Protein AF-A0A938F7M9-F1 (afdb_monomer)

pLDDT: mean 83.3, std 12.61, range [45.56, 96.38]

Foldseek 3Di:
DEAEEEEEDDPVLLVLLCQLCQFLVYHYFYAYPVNLVCLLVVVDAPVVRCCVRPVPDDQVHAHEYEYAKLPDQLVSVVSSVVSNCVPDVGDYHYAFDSVQSPKLDDPVPDDDDQKWKKKKWAAALVGDIAIAAIWIAGPVGDIHGDPPVPDDPLRVLLVVVVSVCCRVRVHQAMKMFIGHPNNHTDTMMGHDDPVQVVCVPFALAGSSNQRSCRSSVFQAAHNDTADPQKDKDKDKDQLVVLLVVVCVVVVPDPVCVVVVPPRSRVLRNVLCVVHRSWDWTFDPDPRRMIMIMGIGNDPVVRVVSRVVSNCVSNPVPD

Solvent-accessible surface area (backbone atoms only — not comparable to full-atom values): 17169 Å² total; per-residue (Å²): 114,44,61,36,41,39,36,36,41,56,72,73,60,45,56,55,38,43,51,43,27,44,25,58,52,24,40,55,31,81,31,46,74,64,54,46,50,36,31,49,72,62,77,43,51,64,64,59,50,38,49,73,62,35,70,78,62,50,86,88,54,56,43,31,43,32,71,46,22,56,82,48,53,46,68,58,53,53,44,38,50,55,42,49,48,73,76,61,81,54,63,66,42,72,54,50,58,62,79,64,38,60,61,48,66,60,81,87,76,53,75,92,62,69,60,30,34,34,38,41,38,36,20,19,74,92,62,54,73,43,58,43,70,46,30,37,37,35,69,87,68,52,76,43,80,52,60,80,87,67,72,42,76,26,54,54,49,38,52,51,50,51,52,49,49,41,58,78,68,59,39,35,27,35,38,32,40,32,22,44,83,74,33,49,78,69,34,49,43,30,34,61,54,85,83,39,59,64,27,73,79,41,25,61,37,26,56,52,47,40,33,47,26,16,70,72,60,38,52,61,47,31,41,53,66,65,54,96,77,46,34,79,48,74,50,78,44,49,41,62,59,38,43,48,56,49,28,66,75,72,70,54,66,78,82,63,55,72,79,56,66,66,53,53,63,60,51,44,45,54,49,26,64,73,37,31,50,56,43,67,29,49,47,98,60,97,62,60,28,34,38,41,35,30,64,19,86,38,65,68,60,27,48,54,56,48,51,55,49,51,38,46,71,42,53,73,74,112

Radius of gyration: 21.0 Å; Cα contacts (8 Å, |Δi|>4): 586; chains: 1; bounding box: 43×57×65 Å

Nearest PDB structures (foldseek):
  3ax6-assembly2_C  TM=5.088E-01  e=4.200E-13  Thermotoga maritima MSB8
  8hz5-assembly1_B  TM=4.814E-01  e=7.144E-06  Chloroflexus aurantiacus J-10-fl
  5v6c-assembly3_C  TM=2.648E-01  e=9.678E-02  Vibrio cholerae O1 biovar El Tor str. N16961
  5v6c-assembly1_A  TM=2.734E-01  e=9.678E-02  Vibrio cholerae O1 biovar El Tor str. N16961
  6k7o-assembly4_F  TM=2.405E-01  e=2.138E-01  Homo sapiens

Mean predicted aligned error: 7.5 Å

Sequence (318 aa):
MGPVICAIGRADNHALLRFHAKALGIGYVALDSEDARLIINGKYSLHHFIEAQSPLFDRHRPPILSSIDSSIRPETMRSLIARSQSLYQLPLSLQGKLELLETVASPKDLEPFDSRFAITVVRSPHGQIALWPVLEISSEGLVTLVDSKSSTSALDLLLEETQRFAQERKLVGALTFIASHQGEILHREWGLTSLSLWSEHQSHTTMAEQLVRALVDLPLGSTEVIADSECYLEEIVDLAEHARATSERLGIERRDLAELLIDPTRPFLHLFARNPKLKVSYLQDSENRVKIAVYGDSEDQARIELEHAKDFMSGFDL

Secondary structure (DSSP, 8-state):
---EEEEES-HHHHHHHHHHHHHTT-EEEEE-HHHHHHHHTTSS-HHHHHHHH-TT--TTSPPEEEE-BTTS-HHHHHHHHHHHHHHH----EE-S-GGGG--SS-GGGSPP-SEEEEEEEEE-TT--EEEPPPEEEETT--EEEPPGGG--HHHHHHHHHHHHHHHHTT--EEEEEEE-TTS-EEEEEEB--GGGTTHHHHBSS-HHHHHHHHHTTPPP---PBPPTTPEEEEEEEEHHHHHHHHHHHHT--TTSSSTT---THHHHHHHHHH-TT-EEEE-SSTT-EEEEEEEESSHHHHHHHHHHHHHHHTTTT-

Structure (mmCIF, N/CA/C/O backbone):
data_AF-A0A938F7M9-F1
#
_entry.id   AF-A0A938F7M9-F1
#
loop_
_atom_site.group_PDB
_atom_site.id
_atom_site.type_symbol
_atom_site.label_atom_id
_atom_site.label_alt_id
_atom_site.label_comp_id
_atom_site.label_asym_id
_atom_site.label_entity_id
_atom_site.label_seq_id
_atom_site.pdbx_PDB_ins_code
_atom_site.Cartn_x
_atom_site.Cartn_y
_atom_site.Cartn_z
_atom_site.occupancy
_atom_site.B_iso_or_equiv
_atom_site.auth_seq_id
_atom_site.auth_comp_id
_atom_site.auth_asym_id
_atom_site.auth_atom_id
_atom_site.pdbx_PDB_model_num
ATOM 1 N N . MET A 1 1 ? 7.434 7.608 -19.310 1.00 60.56 1 MET A N 1
ATOM 2 C CA . MET A 1 1 ? 7.693 7.718 -17.857 1.00 60.56 1 MET A CA 1
ATOM 3 C C . MET A 1 1 ? 6.410 7.403 -17.104 1.00 60.56 1 MET A C 1
ATOM 5 O O . MET A 1 1 ? 5.345 7.658 -17.657 1.00 60.56 1 MET A O 1
ATOM 9 N N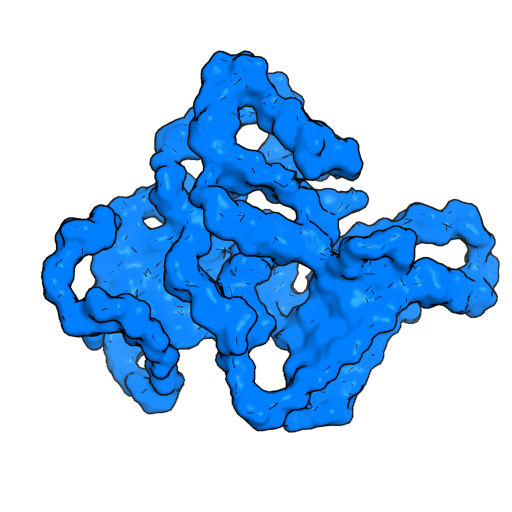 . GLY A 1 2 ? 6.498 6.809 -15.910 1.00 70.56 2 GLY A N 1
ATOM 10 C CA . GLY A 1 2 ? 5.327 6.423 -15.119 1.00 70.56 2 GLY A CA 1
ATOM 11 C C . GLY A 1 2 ? 4.490 7.618 -14.626 1.00 70.56 2 GLY A C 1
ATOM 12 O O . GLY A 1 2 ? 4.889 8.773 -14.801 1.00 70.56 2 GLY A O 1
ATOM 13 N N . PRO A 1 3 ? 3.316 7.362 -14.024 1.00 85.19 3 PRO A N 1
ATOM 14 C CA . PRO A 1 3 ? 2.497 8.403 -13.399 1.00 85.19 3 PRO A CA 1
ATOM 15 C C . PRO A 1 3 ? 3.255 9.130 -12.271 1.00 85.19 3 PRO A C 1
ATOM 17 O O . PRO A 1 3 ? 4.249 8.626 -11.748 1.00 85.19 3 PRO A O 1
ATOM 20 N N . VAL A 1 4 ? 2.772 10.315 -11.879 1.00 90.38 4 VAL A N 1
ATOM 21 C CA . VAL A 1 4 ? 3.316 11.085 -10.747 1.00 90.38 4 VAL A CA 1
ATOM 22 C C . VAL A 1 4 ? 2.270 11.225 -9.654 1.00 90.38 4 VAL A C 1
ATOM 24 O O . VAL A 1 4 ? 1.167 11.701 -9.914 1.00 90.38 4 VAL A O 1
ATOM 27 N N . ILE A 1 5 ? 2.637 10.861 -8.428 1.00 92.81 5 ILE A N 1
ATOM 28 C CA . ILE A 1 5 ? 1.844 11.081 -7.219 1.00 92.81 5 ILE A CA 1
ATOM 29 C C . ILE A 1 5 ? 2.337 12.358 -6.533 1.00 92.81 5 ILE A C 1
ATOM 31 O O . ILE A 1 5 ? 3.487 12.447 -6.112 1.00 92.81 5 ILE A O 1
ATOM 35 N N . CYS A 1 6 ? 1.450 13.332 -6.385 1.00 93.62 6 CYS A N 1
ATOM 36 C CA . CYS A 1 6 ? 1.574 14.474 -5.491 1.00 93.62 6 CYS A CA 1
ATOM 37 C C . CYS A 1 6 ? 0.853 14.135 -4.185 1.00 93.62 6 CYS A C 1
ATOM 39 O O . CYS A 1 6 ? -0.376 14.063 -4.140 1.00 93.62 6 CYS A O 1
ATOM 41 N N . ALA A 1 7 ? 1.620 13.890 -3.131 1.00 92.94 7 ALA A N 1
ATOM 42 C CA . ALA A 1 7 ? 1.104 13.460 -1.842 1.00 92.94 7 ALA A CA 1
ATOM 43 C 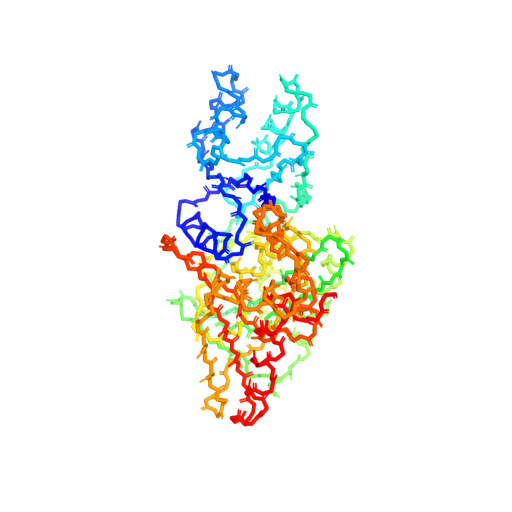C . ALA A 1 7 ? 1.209 14.583 -0.812 1.00 92.94 7 ALA A C 1
ATOM 45 O O . ALA A 1 7 ? 2.250 15.229 -0.729 1.00 92.94 7 ALA A O 1
ATOM 46 N N . ILE A 1 8 ? 0.176 14.749 0.015 1.00 91.38 8 ILE A N 1
ATOM 47 C CA . ILE A 1 8 ? 0.192 15.633 1.188 1.00 91.38 8 ILE A CA 1
ATOM 48 C C . ILE A 1 8 ? -0.034 14.833 2.478 1.00 91.38 8 ILE A C 1
ATOM 50 O O . ILE A 1 8 ? -0.990 14.056 2.567 1.00 91.38 8 ILE A O 1
ATOM 54 N N . GLY A 1 9 ? 0.842 15.009 3.469 1.00 88.50 9 GLY A N 1
ATOM 55 C CA . GLY A 1 9 ? 0.781 14.296 4.749 1.00 88.50 9 GLY A CA 1
ATOM 56 C C . GLY A 1 9 ? 1.992 14.560 5.646 1.00 88.50 9 GLY A C 1
ATOM 57 O O . GLY A 1 9 ? 2.669 15.581 5.521 1.00 88.50 9 GLY A O 1
ATOM 58 N N . ARG A 1 10 ? 2.255 13.641 6.578 1.00 84.81 10 ARG A N 1
ATOM 59 C CA . ARG A 1 10 ? 3.397 13.693 7.499 1.00 84.81 10 ARG A CA 1
ATOM 60 C C . ARG A 1 10 ? 4.698 13.229 6.830 1.00 84.81 10 ARG A C 1
ATOM 62 O O . ARG A 1 10 ? 4.709 12.392 5.927 1.00 84.81 10 ARG A O 1
ATOM 69 N N . ALA A 1 11 ? 5.820 13.773 7.302 1.00 82.81 11 ALA A N 1
ATOM 70 C CA . ALA A 1 11 ? 7.149 13.556 6.722 1.00 82.81 11 ALA A CA 1
ATOM 71 C C . ALA A 1 11 ? 7.639 12.096 6.783 1.00 82.81 11 ALA A C 1
ATOM 73 O O . ALA A 1 11 ? 8.284 11.625 5.847 1.00 82.81 11 ALA A O 1
ATOM 74 N N . ASP A 1 12 ? 7.318 11.379 7.858 1.00 81.25 12 ASP A N 1
ATOM 75 C CA . ASP A 1 12 ? 7.612 9.953 8.038 1.00 81.25 12 ASP A CA 1
ATOM 76 C C . ASP A 1 12 ? 6.918 9.094 6.970 1.00 81.25 12 ASP A C 1
ATOM 78 O O . ASP A 1 12 ? 7.563 8.289 6.293 1.00 81.25 12 ASP A O 1
ATOM 82 N N . ASN A 1 13 ? 5.634 9.353 6.725 1.00 88.00 13 ASN A N 1
ATOM 83 C CA . ASN A 1 13 ? 4.856 8.679 5.686 1.00 88.00 13 ASN A CA 1
ATOM 84 C C . ASN A 1 13 ? 5.383 8.979 4.266 1.00 88.00 13 ASN A C 1
ATOM 86 O O . ASN A 1 13 ? 5.355 8.108 3.390 1.00 88.00 13 ASN A O 1
ATOM 90 N N . HIS A 1 14 ? 5.909 10.188 4.026 1.00 91.50 14 HIS A N 1
ATOM 91 C CA . HIS A 1 14 ? 6.512 10.542 2.737 1.00 91.50 14 HIS A CA 1
ATOM 92 C C . HIS A 1 14 ? 7.747 9.707 2.402 1.00 91.50 14 HIS A C 1
ATOM 94 O O . HIS A 1 14 ? 7.920 9.338 1.240 1.00 91.50 14 HIS A O 1
ATOM 100 N N . ALA A 1 15 ? 8.608 9.414 3.379 1.00 87.25 15 ALA A N 1
ATOM 101 C CA . ALA A 1 15 ? 9.810 8.617 3.141 1.00 87.25 15 ALA A CA 1
ATOM 102 C C . ALA A 1 15 ? 9.450 7.204 2.658 1.00 87.25 15 ALA A C 1
ATOM 104 O O . ALA A 1 15 ? 9.996 6.738 1.653 1.00 87.25 15 ALA A O 1
ATOM 105 N N . LEU A 1 16 ? 8.474 6.578 3.321 1.00 87.25 16 LEU A N 1
ATOM 106 C CA . LEU A 1 16 ? 8.018 5.230 3.005 1.00 87.25 16 LEU A CA 1
ATOM 107 C C . LEU A 1 16 ? 7.350 5.162 1.622 1.00 87.25 16 LEU A C 1
ATOM 109 O O . LEU A 1 16 ? 7.747 4.374 0.766 1.00 87.25 16 LEU A O 1
ATOM 113 N N . LEU A 1 17 ? 6.399 6.055 1.334 1.00 92.19 17 LEU A N 1
ATOM 114 C CA . LEU A 1 17 ? 5.734 6.065 0.026 1.00 92.19 17 LEU A CA 1
ATOM 115 C C . LEU A 1 17 ? 6.668 6.439 -1.119 1.00 92.19 17 LEU A C 1
ATOM 117 O O . LEU A 1 17 ? 6.550 5.879 -2.205 1.00 92.19 17 LEU A O 1
ATOM 121 N N . ARG A 1 18 ? 7.616 7.356 -0.893 1.00 91.38 18 ARG A N 1
ATOM 122 C CA . ARG A 1 18 ? 8.628 7.702 -1.895 1.00 91.38 18 ARG A CA 1
ATOM 123 C C . ARG A 1 18 ? 9.476 6.489 -2.259 1.00 91.38 18 ARG A C 1
ATOM 125 O O . ARG A 1 18 ? 9.808 6.336 -3.432 1.00 91.38 18 ARG A O 1
ATOM 132 N N . PHE A 1 19 ? 9.833 5.655 -1.283 1.00 88.06 19 PHE A N 1
ATOM 133 C CA . PHE A 1 19 ? 10.570 4.420 -1.530 1.00 88.06 19 PHE A CA 1
ATOM 134 C C . PHE A 1 19 ? 9.782 3.483 -2.458 1.00 88.06 19 PHE A C 1
ATOM 136 O O . PHE A 1 19 ? 10.283 3.141 -3.530 1.00 88.06 19 PHE A O 1
ATOM 143 N N . HIS A 1 20 ? 8.527 3.166 -2.124 1.00 90.75 20 HIS A N 1
ATOM 144 C CA . HIS A 1 20 ? 7.701 2.266 -2.942 1.00 90.75 20 HIS A CA 1
ATOM 145 C C . HIS A 1 20 ? 7.319 2.853 -4.307 1.00 90.75 20 HIS A C 1
ATOM 147 O O . HIS A 1 20 ? 7.363 2.145 -5.310 1.00 90.75 20 HIS A O 1
ATOM 153 N N . ALA A 1 21 ? 6.993 4.147 -4.384 1.00 90.75 21 ALA A N 1
ATOM 154 C CA . ALA A 1 21 ? 6.706 4.813 -5.653 1.00 90.75 21 ALA A CA 1
ATOM 155 C C . ALA A 1 21 ? 7.913 4.738 -6.594 1.00 90.75 21 ALA A C 1
ATOM 157 O O . ALA A 1 21 ? 7.776 4.302 -7.735 1.00 90.75 21 ALA A O 1
ATOM 158 N N . LYS A 1 22 ? 9.115 5.056 -6.095 1.00 86.50 22 LYS A N 1
ATOM 159 C CA . LYS A 1 22 ? 10.345 4.938 -6.886 1.00 86.50 22 LYS A CA 1
ATOM 160 C C . LYS A 1 22 ? 10.635 3.500 -7.306 1.00 86.50 22 LYS A C 1
ATOM 162 O O . LYS A 1 22 ? 11.015 3.293 -8.454 1.00 86.50 22 LYS A O 1
ATOM 167 N N . ALA A 1 23 ? 10.439 2.525 -6.416 1.00 84.94 23 ALA A N 1
ATOM 168 C CA . ALA A 1 23 ? 10.602 1.110 -6.747 1.00 84.94 23 ALA A CA 1
ATOM 169 C C . ALA A 1 23 ? 9.679 0.689 -7.905 1.00 84.94 23 ALA A C 1
ATOM 171 O O . ALA A 1 23 ? 10.083 -0.082 -8.766 1.00 84.94 23 ALA A O 1
ATOM 172 N N . LEU A 1 24 ? 8.479 1.261 -7.990 1.00 86.81 24 LEU A N 1
ATOM 173 C CA . LEU A 1 24 ? 7.530 1.038 -9.082 1.00 86.81 24 LEU A CA 1
ATOM 174 C C . LEU A 1 24 ? 7.704 2.020 -10.262 1.00 86.81 24 LEU A C 1
ATOM 176 O O . LEU A 1 24 ? 6.819 2.134 -11.105 1.00 86.81 24 LEU A O 1
ATOM 180 N N . GLY A 1 25 ? 8.806 2.773 -10.345 1.00 82.69 25 GLY A N 1
ATOM 181 C CA . GLY A 1 25 ? 9.028 3.729 -11.440 1.00 82.69 25 GLY A CA 1
ATOM 182 C C . GLY A 1 25 ? 7.985 4.860 -11.517 1.00 82.69 25 GLY A C 1
ATOM 183 O O . GLY A 1 25 ? 7.795 5.464 -12.576 1.00 82.69 25 GLY A O 1
ATOM 184 N N . ILE A 1 26 ? 7.299 5.138 -10.407 1.00 87.00 26 ILE A N 1
ATOM 185 C CA . ILE A 1 26 ? 6.289 6.186 -10.242 1.00 87.00 26 ILE A CA 1
ATOM 186 C C . ILE A 1 26 ? 6.983 7.420 -9.661 1.00 87.00 26 ILE A C 1
ATOM 188 O O . ILE A 1 26 ? 7.698 7.341 -8.656 1.00 87.00 26 ILE A O 1
ATOM 192 N N . GLY A 1 27 ? 6.773 8.584 -10.275 1.00 88.94 27 GLY A N 1
ATOM 193 C CA . GLY A 1 27 ? 7.298 9.832 -9.729 1.00 88.94 27 GLY A CA 1
ATOM 194 C C . GLY A 1 27 ? 6.542 10.234 -8.462 1.00 88.94 27 GLY A C 1
ATOM 195 O O . GLY A 1 27 ? 5.339 10.008 -8.339 1.00 88.94 27 GLY A O 1
ATOM 196 N N . TYR A 1 28 ? 7.242 10.830 -7.501 1.00 92.44 28 TYR A N 1
ATOM 197 C CA . TYR A 1 28 ? 6.668 11.154 -6.198 1.00 92.44 28 TYR A CA 1
ATOM 198 C C . TYR A 1 28 ? 7.065 12.559 -5.758 1.00 92.44 28 TYR A C 1
ATOM 200 O O . TYR A 1 28 ? 8.249 12.854 -5.594 1.00 92.44 28 TYR A O 1
ATOM 208 N N . VAL A 1 29 ? 6.063 13.400 -5.525 1.00 94.44 29 VAL A N 1
ATOM 209 C CA . VAL A 1 29 ? 6.195 14.773 -5.040 1.00 94.44 29 VAL A CA 1
ATOM 210 C C . VAL A 1 29 ? 5.614 14.814 -3.635 1.00 94.44 29 VAL A C 1
ATOM 212 O O . VAL A 1 29 ? 4.416 14.594 -3.446 1.00 94.44 29 VAL A O 1
ATOM 215 N N . ALA A 1 30 ? 6.472 15.066 -2.648 1.00 94.69 30 ALA A N 1
ATOM 216 C CA . ALA A 1 30 ? 6.028 15.290 -1.278 1.00 94.69 30 ALA A CA 1
ATOM 217 C C . ALA A 1 30 ? 5.637 16.760 -1.124 1.00 94.69 30 ALA A C 1
ATOM 219 O O . ALA A 1 30 ? 6.397 17.633 -1.550 1.00 94.69 30 ALA A O 1
ATOM 220 N N . LEU A 1 31 ? 4.472 17.000 -0.533 1.00 93.31 31 LEU A N 1
ATOM 221 C CA . LEU A 1 31 ? 3.984 18.315 -0.151 1.00 93.31 31 LEU A CA 1
ATOM 222 C C . LEU A 1 31 ? 3.746 18.301 1.353 1.00 93.31 31 LEU A C 1
ATOM 224 O O . LEU A 1 31 ? 2.890 17.559 1.838 1.00 93.31 31 LEU A O 1
ATOM 228 N N . ASP A 1 32 ? 4.476 19.127 2.089 1.00 89.75 32 ASP A N 1
ATOM 229 C CA . ASP A 1 32 ? 4.164 19.345 3.495 1.00 89.75 32 ASP A CA 1
ATOM 230 C C . ASP A 1 32 ? 3.059 20.410 3.673 1.00 89.75 32 ASP A C 1
ATOM 232 O O . ASP A 1 32 ? 2.447 20.915 2.721 1.00 89.75 32 ASP A O 1
ATOM 236 N N . SER A 1 33 ? 2.757 20.742 4.930 1.00 85.75 33 SER A N 1
ATOM 237 C CA . SER A 1 33 ? 1.743 21.754 5.246 1.00 85.75 33 SER A CA 1
ATOM 238 C C . SER A 1 33 ? 2.124 23.165 4.778 1.00 85.75 33 SER A C 1
ATOM 240 O O . SER A 1 33 ? 1.232 23.952 4.452 1.00 85.75 33 SER A O 1
ATOM 242 N N . GLU A 1 34 ? 3.415 23.506 4.740 1.00 90.75 34 GLU A N 1
ATOM 243 C CA . GLU A 1 34 ? 3.877 24.808 4.259 1.00 90.75 34 GLU A CA 1
ATOM 244 C C . GLU A 1 34 ? 3.830 24.866 2.730 1.00 90.75 34 GLU A C 1
ATOM 246 O O . GLU A 1 34 ? 3.311 25.844 2.193 1.00 90.75 34 GLU A O 1
ATOM 251 N N . ASP A 1 35 ? 4.242 23.808 2.027 1.00 92.56 35 ASP A N 1
ATOM 252 C CA . ASP A 1 35 ? 4.103 23.696 0.569 1.00 92.56 35 ASP A CA 1
ATOM 253 C C . ASP A 1 35 ? 2.643 23.888 0.146 1.00 92.56 35 ASP A C 1
ATOM 255 O O . ASP A 1 35 ? 2.325 24.722 -0.711 1.00 92.56 35 ASP A O 1
ATOM 259 N N . ALA A 1 36 ? 1.722 23.185 0.813 1.00 90.00 36 ALA A N 1
ATOM 260 C CA . ALA A 1 36 ? 0.291 23.331 0.579 1.00 90.00 36 ALA A CA 1
ATOM 261 C C . ALA A 1 36 ? -0.178 24.775 0.812 1.00 90.00 36 ALA A C 1
ATOM 263 O O . ALA A 1 36 ? -0.921 25.327 -0.004 1.00 90.00 36 ALA A O 1
ATOM 264 N N . ARG A 1 37 ? 0.291 25.427 1.884 1.00 91.88 37 ARG A N 1
ATOM 265 C CA . ARG A 1 37 ? -0.030 26.830 2.187 1.00 91.88 37 ARG A CA 1
ATOM 266 C C . ARG A 1 37 ? 0.482 27.782 1.106 1.00 91.88 37 ARG A C 1
ATOM 268 O O . ARG A 1 37 ? -0.220 28.727 0.738 1.00 91.88 37 ARG A O 1
ATOM 275 N N . LEU A 1 38 ? 1.687 27.555 0.590 1.00 93.69 38 LEU A N 1
ATOM 276 C CA . LEU A 1 38 ? 2.270 28.356 -0.484 1.00 93.69 38 LEU A CA 1
ATOM 277 C C . LEU A 1 38 ? 1.476 28.219 -1.790 1.00 93.69 38 LEU A C 1
ATOM 279 O O . LEU A 1 38 ? 1.246 29.232 -2.462 1.00 93.69 38 LEU A O 1
ATOM 283 N N . ILE A 1 39 ? 1.013 27.007 -2.115 1.00 91.56 39 ILE A N 1
ATOM 284 C CA . ILE A 1 39 ? 0.158 26.752 -3.283 1.00 91.56 39 ILE A CA 1
ATOM 285 C C . ILE A 1 39 ? -1.201 27.429 -3.110 1.00 91.56 39 ILE A C 1
ATOM 287 O O . ILE A 1 39 ? -1.621 28.190 -3.982 1.00 91.56 39 ILE A O 1
ATOM 291 N N . ILE A 1 40 ? -1.869 27.211 -1.971 1.00 91.44 40 ILE A N 1
ATOM 292 C CA . ILE A 1 40 ? -3.195 27.774 -1.664 1.00 91.44 40 ILE A CA 1
ATOM 293 C C . ILE A 1 40 ? -3.179 29.306 -1.766 1.00 91.44 40 ILE A C 1
ATOM 295 O O . ILE A 1 40 ? -4.059 29.895 -2.392 1.00 91.44 40 ILE A O 1
ATOM 299 N N . ASN A 1 41 ? -2.135 29.953 -1.241 1.00 93.00 41 ASN A N 1
ATOM 300 C CA . ASN A 1 41 ? -1.974 31.408 -1.306 1.00 93.00 41 ASN A CA 1
ATOM 301 C C . ASN A 1 41 ? -1.518 31.924 -2.683 1.00 93.00 41 ASN A C 1
ATOM 303 O O . ASN A 1 41 ? -1.387 33.132 -2.874 1.00 93.00 41 ASN A O 1
ATOM 307 N N . GLY A 1 42 ? -1.256 31.037 -3.647 1.00 88.56 42 GLY A N 1
ATOM 308 C CA . GLY A 1 42 ? -0.835 31.395 -4.999 1.00 88.56 42 GLY A CA 1
ATOM 309 C C . GLY A 1 42 ? 0.596 31.913 -5.112 1.00 88.56 42 GLY A C 1
ATOM 310 O O . GLY A 1 42 ? 0.908 32.551 -6.112 1.00 88.56 42 GLY A O 1
ATOM 311 N N . LYS A 1 43 ? 1.451 31.670 -4.110 1.00 92.12 43 LYS A N 1
ATOM 312 C CA . LYS A 1 43 ? 2.879 32.024 -4.182 1.00 92.12 43 LYS A CA 1
ATOM 313 C C . LYS A 1 43 ? 3.633 31.112 -5.145 1.00 92.12 43 LYS A C 1
ATOM 315 O O . LYS A 1 43 ? 4.482 31.583 -5.891 1.00 92.12 43 LYS A O 1
ATOM 320 N N . TYR A 1 44 ? 3.291 29.827 -5.127 1.00 91.38 44 TYR A N 1
ATOM 321 C CA . TYR A 1 44 ? 3.808 28.819 -6.045 1.00 91.38 44 TYR A CA 1
ATOM 322 C C . TYR A 1 44 ? 2.660 28.016 -6.641 1.00 91.38 44 TYR A C 1
ATOM 324 O O . TYR A 1 44 ? 1.527 28.050 -6.162 1.00 91.38 44 TYR A O 1
ATOM 332 N N . SER A 1 45 ? 2.965 27.281 -7.698 1.00 88.88 45 SER A N 1
ATOM 333 C CA . SER A 1 45 ? 2.048 26.327 -8.297 1.00 88.88 45 SER A CA 1
ATOM 334 C C . SER A 1 45 ? 2.387 24.902 -7.928 1.00 88.88 45 SER A C 1
ATOM 336 O O . SER A 1 45 ? 3.541 24.599 -7.659 1.00 88.88 45 SER A O 1
ATOM 338 N N . LEU A 1 46 ? 1.413 23.995 -8.019 1.00 88.06 46 LEU A N 1
ATOM 339 C CA . LEU A 1 46 ? 1.701 22.566 -7.909 1.00 88.06 46 LEU A CA 1
ATOM 340 C C . LEU A 1 46 ? 2.742 22.121 -8.955 1.00 88.06 46 LEU A C 1
ATOM 342 O O . LEU A 1 46 ? 3.648 21.356 -8.642 1.00 88.06 46 LEU A O 1
ATOM 346 N N . HIS A 1 47 ? 2.669 22.671 -10.171 1.00 87.06 47 HIS A N 1
ATOM 347 C CA . HIS A 1 47 ? 3.636 22.402 -11.235 1.00 87.06 47 HIS A CA 1
ATOM 348 C C . HIS A 1 47 ? 5.071 22.784 -10.852 1.00 87.06 47 HIS A C 1
ATOM 350 O O . HIS A 1 47 ? 5.990 22.036 -11.161 1.00 87.06 47 HIS A O 1
ATOM 356 N N . HIS A 1 48 ? 5.267 23.897 -10.136 1.00 89.19 48 HIS A N 1
ATOM 357 C CA . HIS A 1 48 ? 6.583 24.303 -9.639 1.00 89.19 48 HIS A CA 1
ATOM 358 C C . HIS A 1 48 ? 7.229 23.202 -8.785 1.00 89.19 48 HIS A C 1
ATOM 360 O O . HIS A 1 48 ? 8.399 22.876 -8.974 1.00 89.19 48 HIS A O 1
ATOM 366 N N . PHE A 1 49 ? 6.453 22.581 -7.892 1.00 91.31 49 PHE A N 1
ATOM 367 C CA . PHE A 1 49 ? 6.937 21.477 -7.062 1.00 91.31 49 PHE A CA 1
ATOM 368 C C . PHE A 1 49 ? 7.155 20.191 -7.867 1.00 91.31 49 PHE A C 1
ATOM 370 O O . PHE A 1 49 ? 8.136 19.487 -7.627 1.00 91.31 49 PHE A O 1
ATOM 377 N N . ILE A 1 50 ? 6.283 19.901 -8.841 1.00 89.62 50 ILE A N 1
ATOM 378 C CA . ILE A 1 50 ? 6.443 18.745 -9.734 1.00 89.62 50 ILE A CA 1
ATOM 379 C C . ILE A 1 50 ? 7.737 18.858 -10.539 1.00 89.62 50 ILE A C 1
ATOM 381 O O . ILE A 1 50 ? 8.513 17.911 -10.555 1.00 89.62 50 ILE A O 1
ATOM 385 N N . GLU A 1 51 ? 8.014 20.003 -11.161 1.00 87.38 51 GLU A N 1
ATOM 386 C CA . GLU A 1 51 ? 9.242 20.197 -11.941 1.00 87.38 51 GLU A CA 1
ATOM 387 C C . GLU A 1 51 ? 10.501 20.102 -11.079 1.00 87.38 51 GLU A C 1
ATOM 389 O O . GLU A 1 51 ? 11.507 19.551 -11.521 1.00 87.38 51 GLU A O 1
ATOM 394 N N . ALA A 1 52 ? 10.442 20.600 -9.842 1.00 90.00 52 ALA A N 1
ATOM 395 C CA . ALA A 1 52 ? 11.570 20.551 -8.922 1.00 90.00 52 ALA A CA 1
ATOM 396 C C . ALA A 1 52 ? 11.881 19.125 -8.434 1.00 90.00 52 ALA A C 1
ATOM 398 O O . ALA A 1 52 ? 13.049 18.761 -8.306 1.00 90.00 52 ALA A O 1
ATOM 399 N N . GLN A 1 53 ? 10.853 18.319 -8.144 1.00 89.81 53 GLN A N 1
ATOM 400 C CA . GLN A 1 53 ? 11.022 16.989 -7.539 1.00 89.81 53 GLN A CA 1
ATOM 401 C C . GLN A 1 53 ? 10.958 15.833 -8.552 1.00 89.81 53 GLN A C 1
ATOM 403 O O . GLN A 1 53 ? 11.464 14.746 -8.277 1.00 89.81 53 GLN A O 1
ATOM 408 N N . SER A 1 54 ? 10.353 16.051 -9.719 1.00 83.56 54 SER A N 1
ATOM 409 C CA . SER A 1 54 ? 10.133 15.054 -10.772 1.00 83.56 54 SER A CA 1
ATOM 410 C C . SER A 1 54 ? 10.306 15.686 -12.167 1.00 83.56 54 SER A C 1
ATOM 412 O O . SER A 1 54 ? 9.352 15.742 -12.947 1.00 83.56 54 SER A O 1
ATOM 414 N N . PRO A 1 55 ? 11.524 16.144 -12.523 1.00 75.44 55 PRO A N 1
ATOM 415 C CA . PRO A 1 55 ? 11.776 16.957 -13.720 1.00 75.44 55 PRO A CA 1
ATOM 416 C C . PRO A 1 55 ? 11.479 16.245 -15.043 1.00 75.44 55 PRO A C 1
ATOM 418 O O . PRO A 1 55 ? 11.272 16.892 -16.064 1.00 75.44 55 PRO A O 1
ATOM 421 N N . LEU A 1 56 ? 11.454 14.914 -15.035 1.00 71.44 56 LEU A N 1
ATOM 422 C CA . LEU A 1 56 ? 11.191 14.104 -16.218 1.00 71.44 56 LEU A CA 1
ATOM 423 C C . LEU A 1 56 ? 9.699 13.722 -16.375 1.00 71.44 56 LEU A C 1
ATOM 425 O O . LEU A 1 56 ? 9.354 12.893 -17.216 1.00 71.44 56 LEU A O 1
ATOM 429 N N . PHE A 1 57 ? 8.812 14.314 -15.565 1.00 75.25 57 PHE A N 1
ATOM 430 C CA . PHE A 1 57 ? 7.367 14.081 -15.599 1.00 75.25 57 PHE A CA 1
ATOM 431 C C . PHE A 1 57 ? 6.764 14.300 -1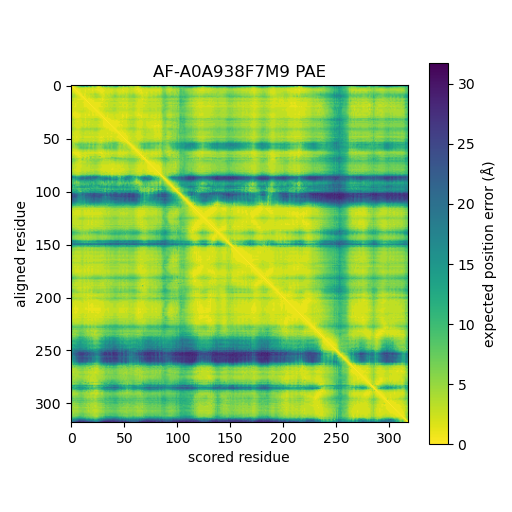6.995 1.00 75.25 57 PHE A C 1
ATOM 433 O O . PHE A 1 57 ? 6.983 15.327 -17.642 1.00 75.25 57 PHE A O 1
ATOM 440 N N . ASP A 1 58 ? 5.942 13.342 -17.423 1.00 73.44 58 ASP A N 1
ATOM 441 C CA . ASP A 1 58 ? 5.151 13.448 -18.644 1.00 73.44 58 ASP A CA 1
ATOM 442 C C . ASP A 1 58 ? 3.970 14.406 -18.438 1.00 73.44 58 ASP A C 1
ATOM 444 O O . ASP A 1 58 ? 2.951 14.047 -17.851 1.00 73.44 58 ASP A O 1
ATOM 448 N N . ARG A 1 59 ? 4.091 15.620 -18.985 1.00 69.94 59 ARG A N 1
ATOM 449 C CA . ARG A 1 59 ? 3.059 16.667 -18.915 1.00 69.94 59 ARG A CA 1
ATOM 450 C C . ARG A 1 59 ? 1.732 16.274 -19.575 1.00 69.94 59 ARG A C 1
ATOM 452 O O . ARG A 1 59 ? 0.732 16.951 -19.340 1.00 69.94 59 ARG A O 1
ATOM 459 N N . HIS A 1 60 ? 1.704 15.218 -20.389 1.00 71.88 60 HIS A N 1
ATOM 460 C CA . HIS A 1 60 ? 0.483 14.707 -21.010 1.00 71.88 60 HIS A CA 1
ATOM 461 C C . HIS A 1 60 ? -0.299 13.749 -20.102 1.00 71.88 60 HIS A C 1
ATOM 463 O O . HIS A 1 60 ? -1.477 13.502 -20.367 1.00 71.88 60 HIS A O 1
ATOM 469 N N . ARG A 1 61 ? 0.305 13.241 -19.017 1.00 76.50 61 ARG A N 1
ATOM 470 C CA . ARG A 1 61 ? -0.392 12.443 -18.001 1.00 76.50 61 ARG A CA 1
ATOM 471 C C . ARG A 1 61 ? -0.740 13.320 -16.796 1.00 76.50 61 ARG A C 1
ATOM 473 O O . ARG A 1 61 ? 0.153 13.920 -16.211 1.00 76.50 61 ARG A O 1
ATOM 480 N N . PRO A 1 62 ? -2.015 13.401 -16.382 1.00 83.00 62 PRO A N 1
ATOM 481 C CA . PRO A 1 62 ? -2.400 14.190 -15.217 1.00 83.00 62 PR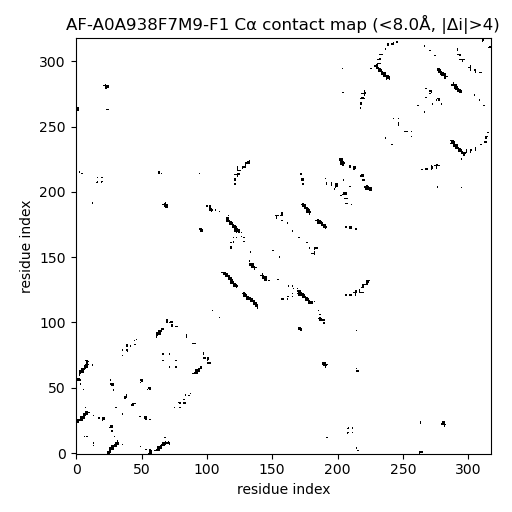O A CA 1
ATOM 482 C C . PRO A 1 62 ? -1.708 13.660 -13.951 1.00 83.00 62 PRO A C 1
ATOM 484 O O . PRO A 1 62 ? -1.747 12.448 -13.712 1.00 83.00 62 PRO A O 1
ATOM 487 N N . PRO A 1 63 ? -1.102 14.519 -13.109 1.00 88.50 63 PRO A N 1
ATOM 488 C CA . PRO A 1 63 ? -0.566 14.061 -11.841 1.00 88.50 63 PRO A CA 1
ATOM 489 C C . PRO A 1 63 ? -1.718 13.682 -10.902 1.00 88.50 63 PRO A C 1
ATOM 491 O O . PRO A 1 63 ? -2.808 14.268 -10.930 1.00 88.50 63 PRO A O 1
ATOM 494 N N . ILE A 1 64 ? -1.462 12.680 -10.069 1.00 90.69 64 ILE A N 1
ATOM 495 C CA . ILE A 1 64 ? -2.389 12.178 -9.060 1.00 90.69 64 ILE A CA 1
ATOM 496 C C . ILE A 1 64 ? -2.189 12.987 -7.787 1.00 90.69 64 ILE A C 1
ATOM 498 O O . ILE A 1 64 ? -1.105 12.954 -7.219 1.00 90.69 64 ILE A O 1
ATOM 502 N N . LEU A 1 65 ? -3.213 13.692 -7.315 1.00 90.69 65 LEU A N 1
ATOM 503 C CA . LEU A 1 65 ? -3.169 14.408 -6.039 1.00 90.69 65 LEU A CA 1
ATOM 504 C C . LEU A 1 65 ? -3.934 13.608 -4.979 1.00 90.69 65 LEU A C 1
ATOM 506 O O . LEU A 1 65 ? -5.121 13.331 -5.157 1.00 90.69 65 LEU A O 1
ATOM 510 N N . SER A 1 66 ? -3.267 13.265 -3.874 1.00 89.88 66 SER A N 1
ATOM 511 C CA . SER A 1 66 ? -3.872 12.514 -2.765 1.00 89.88 66 SER A CA 1
ATOM 512 C C . SER A 1 66 ? -3.357 12.974 -1.406 1.00 89.88 66 SER A C 1
ATOM 514 O O . SER A 1 66 ? -2.195 13.346 -1.252 1.00 89.88 66 SER A O 1
ATOM 516 N N . SER A 1 67 ? -4.216 12.879 -0.393 1.00 88.56 67 SER A N 1
ATOM 517 C CA . SER A 1 67 ? -3.764 12.841 0.996 1.00 88.56 67 SER A CA 1
ATOM 518 C C . SER A 1 67 ? -3.338 11.416 1.345 1.00 88.56 67 SER A C 1
ATOM 520 O O . SER A 1 67 ? -3.951 10.452 0.875 1.00 88.56 67 SER A O 1
ATOM 522 N N . ILE A 1 68 ? -2.269 11.285 2.126 1.00 87.12 68 ILE A N 1
ATOM 523 C CA . ILE A 1 68 ? -1.667 9.990 2.475 1.00 87.12 68 ILE A CA 1
ATOM 524 C C . ILE A 1 68 ? -1.817 9.625 3.949 1.00 87.12 68 ILE A C 1
ATOM 526 O O . ILE A 1 68 ? -1.371 8.552 4.340 1.00 87.12 68 ILE A O 1
ATOM 530 N N . ASP A 1 69 ? -2.429 10.494 4.754 1.00 83.88 69 ASP A N 1
ATOM 531 C CA . ASP A 1 69 ? -2.782 10.226 6.144 1.00 83.88 69 ASP A CA 1
ATOM 532 C C . ASP A 1 69 ? -3.882 11.173 6.649 1.00 83.88 69 ASP A C 1
ATOM 534 O O . ASP A 1 69 ? -4.270 12.128 5.978 1.00 83.88 69 ASP A O 1
ATOM 538 N N . SER A 1 70 ? -4.383 10.915 7.854 1.00 80.31 70 SER A N 1
ATOM 539 C CA . SER A 1 70 ? -5.418 11.715 8.515 1.00 80.31 70 SER A CA 1
ATOM 540 C C . SER A 1 70 ? -4.934 13.052 9.100 1.00 80.31 70 SER A C 1
ATOM 542 O O . SER A 1 70 ? -5.728 13.764 9.717 1.00 80.31 70 SER A O 1
ATOM 544 N N . SER A 1 71 ? -3.663 13.441 8.923 1.00 79.25 71 SER A N 1
ATOM 545 C CA . SER A 1 71 ? -3.149 14.708 9.474 1.00 79.25 71 SER A CA 1
ATOM 546 C C . SER A 1 71 ? -3.640 15.944 8.712 1.00 79.25 71 SER A C 1
ATOM 548 O O . SER A 1 71 ? -3.580 17.066 9.223 1.00 79.25 71 SER A O 1
ATOM 550 N N . ILE A 1 72 ? -4.149 15.749 7.493 1.00 80.81 72 ILE A N 1
ATOM 551 C CA . ILE A 1 72 ? -4.577 16.823 6.604 1.00 80.81 72 ILE A CA 1
ATOM 552 C C . ILE A 1 72 ? -6.077 17.055 6.737 1.00 80.81 72 ILE A C 1
ATOM 554 O O . ILE A 1 72 ? -6.896 16.181 6.464 1.00 80.81 72 ILE A O 1
ATOM 558 N N . ARG A 1 73 ? -6.444 18.288 7.095 1.00 81.88 73 ARG A N 1
ATOM 559 C CA . ARG A 1 73 ? -7.851 18.690 7.181 1.00 81.88 73 ARG A CA 1
ATOM 560 C C . ARG A 1 73 ? -8.517 18.675 5.798 1.00 81.88 73 ARG A C 1
ATOM 562 O O . ARG A 1 73 ? -7.906 19.164 4.836 1.00 81.88 73 ARG A O 1
ATOM 569 N N . PRO A 1 74 ? -9.784 18.232 5.690 1.00 82.88 74 PRO A N 1
ATOM 570 C CA . PRO A 1 74 ? -10.525 18.252 4.430 1.00 82.88 74 PRO A CA 1
ATOM 571 C C . PRO A 1 74 ? -10.539 19.631 3.752 1.00 82.88 74 PRO A C 1
ATOM 573 O O . PRO A 1 74 ? -10.415 19.724 2.533 1.00 82.88 74 PRO A O 1
ATOM 576 N N . GLU A 1 75 ? -10.632 20.723 4.518 1.00 84.81 75 GLU A N 1
ATOM 577 C CA . GLU A 1 75 ? -10.665 22.101 4.003 1.00 84.81 75 GLU A CA 1
ATOM 578 C C . GLU A 1 75 ? -9.354 22.495 3.316 1.00 84.81 75 GLU A C 1
ATOM 580 O O . GLU A 1 75 ? -9.374 23.161 2.275 1.00 84.81 75 GLU A O 1
ATOM 585 N N . THR A 1 76 ? -8.218 22.061 3.871 1.00 86.00 76 THR A N 1
ATOM 586 C CA . THR A 1 76 ? -6.893 22.278 3.278 1.00 86.00 76 THR A CA 1
ATOM 587 C C . THR A 1 76 ? -6.814 21.581 1.928 1.00 86.00 76 THR A C 1
ATOM 589 O O . THR A 1 76 ? -6.425 22.199 0.938 1.00 86.00 76 THR A O 1
ATOM 592 N N . MET A 1 77 ? -7.264 20.326 1.861 1.00 86.12 77 MET A N 1
ATOM 593 C CA . MET A 1 77 ? -7.269 19.555 0.621 1.00 86.12 77 MET A CA 1
ATOM 594 C C . MET A 1 77 ? -8.218 20.166 -0.423 1.00 86.12 77 MET A C 1
ATOM 596 O O . MET A 1 77 ? -7.814 20.360 -1.567 1.00 86.12 77 MET A O 1
ATOM 600 N N . ARG A 1 78 ? -9.439 20.576 -0.039 1.00 87.44 78 ARG A N 1
ATOM 601 C CA . ARG A 1 78 ? -10.376 21.292 -0.935 1.00 87.44 78 ARG A CA 1
ATOM 602 C C . ARG A 1 78 ? -9.749 22.564 -1.512 1.00 87.44 78 ARG A C 1
ATOM 604 O O . ARG A 1 78 ? -9.837 22.801 -2.716 1.00 87.44 78 ARG A O 1
ATOM 611 N N . SER A 1 79 ? -9.094 23.359 -0.666 1.00 89.38 79 SER A N 1
ATOM 612 C CA . SER A 1 79 ? -8.444 24.611 -1.072 1.00 89.38 79 SER A CA 1
ATOM 613 C C . SER A 1 79 ? -7.276 24.359 -2.025 1.00 89.38 79 SER A C 1
ATOM 615 O O . SER A 1 79 ? -7.143 25.048 -3.038 1.00 89.38 79 SER A O 1
ATOM 617 N N . LEU A 1 80 ? -6.460 23.340 -1.739 1.00 88.25 80 LEU A N 1
ATOM 618 C CA . LEU A 1 80 ? -5.346 22.928 -2.588 1.00 88.25 80 LEU A CA 1
ATOM 619 C C . LEU A 1 80 ? -5.833 22.475 -3.969 1.00 88.25 80 LEU A C 1
ATOM 621 O O . LEU A 1 80 ? -5.282 22.910 -4.981 1.00 88.25 80 LEU A O 1
ATOM 625 N N . ILE A 1 81 ? -6.886 21.654 -4.016 1.00 86.88 81 ILE A N 1
ATOM 626 C CA . ILE A 1 81 ? -7.506 21.171 -5.255 1.00 86.88 81 ILE A CA 1
ATOM 627 C C . ILE A 1 81 ? -8.019 22.344 -6.088 1.00 86.88 81 ILE A C 1
ATOM 629 O O . ILE A 1 81 ? -7.609 22.504 -7.238 1.00 86.88 81 ILE A O 1
ATOM 633 N N . ALA A 1 82 ? -8.865 23.193 -5.496 1.00 86.12 82 ALA A N 1
ATOM 634 C CA . ALA A 1 82 ? -9.461 24.333 -6.185 1.00 86.12 82 ALA A CA 1
ATOM 635 C C . ALA A 1 82 ? -8.381 25.253 -6.768 1.00 86.12 82 ALA A C 1
ATOM 637 O O . ALA A 1 82 ? -8.456 25.678 -7.925 1.00 86.12 82 ALA A O 1
ATOM 638 N N . ARG A 1 83 ? -7.327 25.518 -5.986 1.00 86.50 83 ARG A N 1
ATOM 639 C CA . ARG A 1 83 ? -6.236 26.385 -6.421 1.00 86.50 83 ARG A CA 1
ATOM 640 C C . ARG A 1 83 ? -5.411 25.754 -7.537 1.00 86.50 83 ARG A C 1
ATOM 642 O O . ARG A 1 83 ? -5.145 26.427 -8.534 1.00 86.50 83 ARG A O 1
ATOM 649 N N . SER A 1 84 ? -5.072 24.474 -7.405 1.00 83.12 84 SER A N 1
ATOM 650 C CA . SER A 1 84 ? -4.274 23.737 -8.391 1.00 83.12 84 SER A CA 1
ATOM 651 C C . 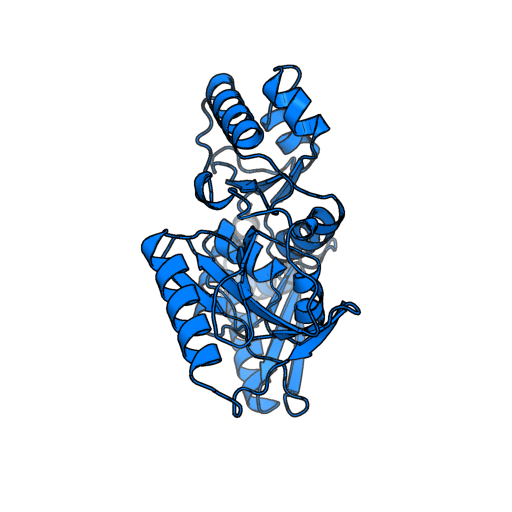SER A 1 84 ? -4.997 23.602 -9.738 1.00 83.12 84 SER A C 1
ATOM 653 O O . SER A 1 84 ? -4.370 23.786 -10.778 1.00 83.12 84 SER A O 1
ATOM 655 N N . GLN A 1 85 ? -6.318 23.384 -9.734 1.00 79.88 85 GLN A N 1
ATOM 656 C CA . GLN A 1 85 ? -7.136 23.330 -10.954 1.00 79.88 85 GLN A CA 1
ATOM 657 C C . GLN A 1 85 ? -7.282 24.707 -11.622 1.00 79.88 85 GLN A C 1
ATOM 659 O O . GLN A 1 85 ? -7.201 24.812 -12.845 1.00 79.88 85 GLN A O 1
ATOM 664 N N . SER A 1 86 ? -7.456 25.775 -10.832 1.00 75.12 86 SER A N 1
ATOM 665 C CA . SER A 1 86 ? -7.697 27.131 -11.357 1.00 75.12 86 SER A CA 1
ATOM 666 C C . SER A 1 86 ? -6.516 27.736 -12.125 1.00 75.12 86 SER A C 1
ATOM 668 O O . SER A 1 86 ? -6.724 28.552 -13.019 1.00 75.12 86 SER A O 1
ATOM 670 N N . LEU A 1 87 ? -5.281 27.364 -11.772 1.00 58.53 87 LEU A N 1
ATOM 671 C CA . LEU A 1 87 ? -4.081 28.052 -12.248 1.00 58.53 87 LEU A CA 1
ATOM 672 C C . LEU A 1 87 ? -3.409 27.393 -13.463 1.00 58.53 87 LEU A C 1
ATOM 674 O O . LEU A 1 87 ? -2.631 28.071 -14.126 1.00 58.53 87 LEU A O 1
ATOM 678 N N . TYR A 1 88 ? -3.672 26.111 -13.761 1.00 53.81 88 TYR A N 1
ATOM 679 C CA . TYR A 1 88 ? -2.825 25.364 -14.709 1.00 53.81 88 TYR A CA 1
ATOM 680 C C . TYR A 1 88 ? -3.525 24.617 -15.843 1.00 53.81 88 TYR A C 1
ATOM 682 O O . TYR A 1 88 ? -2.814 24.093 -16.694 1.00 53.81 88 TYR A O 1
ATOM 690 N N . GLN A 1 89 ? -4.863 24.554 -15.903 1.00 55.62 89 GLN A N 1
ATOM 691 C CA . GLN A 1 89 ? -5.606 23.783 -16.929 1.00 55.62 89 GLN A CA 1
ATOM 692 C C . GLN A 1 89 ? -5.152 22.312 -17.100 1.00 55.62 89 GLN A C 1
ATOM 694 O O . GLN A 1 89 ? -5.606 21.622 -18.008 1.00 55.62 89 GLN A O 1
ATOM 699 N N . LEU A 1 90 ? -4.277 21.809 -16.226 1.00 54.50 90 LEU A N 1
ATOM 700 C CA . LEU A 1 90 ? -3.872 20.418 -16.165 1.00 54.50 90 LEU A CA 1
ATOM 701 C C . LEU A 1 90 ? -5.032 19.644 -15.541 1.00 54.50 90 LEU A C 1
ATOM 703 O O . LEU A 1 90 ? -5.472 20.007 -14.442 1.00 54.50 90 LEU A O 1
ATOM 707 N N . PRO A 1 91 ? -5.537 18.585 -16.194 1.00 60.38 91 PRO A N 1
ATOM 708 C CA . PRO A 1 91 ? -6.400 17.653 -15.499 1.00 60.38 91 PRO A CA 1
ATOM 709 C C . PRO A 1 91 ? -5.623 17.126 -14.284 1.00 60.38 91 PRO A C 1
ATOM 711 O O . PRO A 1 91 ? -4.459 16.754 -14.389 1.00 60.38 91 PRO A O 1
ATOM 714 N N . LEU A 1 92 ? -6.237 17.171 -13.106 1.00 67.12 92 LEU A N 1
ATOM 715 C CA . LEU A 1 92 ? -5.712 16.530 -11.904 1.00 67.12 92 LEU A CA 1
ATOM 716 C C . LEU A 1 92 ? -6.531 15.275 -11.674 1.00 67.12 92 LEU A C 1
ATOM 718 O O . LEU A 1 92 ? -7.762 15.347 -11.655 1.00 67.12 92 LEU A O 1
ATOM 722 N N . SER A 1 93 ? -5.855 14.146 -11.482 1.00 71.56 93 SER A N 1
ATOM 723 C CA . SER A 1 93 ? -6.531 12.947 -11.005 1.00 71.56 93 SER A CA 1
ATOM 724 C C . SER A 1 93 ? -6.609 13.030 -9.486 1.00 71.56 93 SER A C 1
ATOM 726 O O . SER A 1 93 ? -5.594 12.958 -8.794 1.00 71.56 93 SER A O 1
ATOM 728 N N . LEU A 1 94 ? -7.806 13.269 -8.958 1.00 72.12 94 LEU A N 1
ATOM 729 C CA . LEU A 1 94 ? -8.040 13.268 -7.518 1.00 72.12 94 LEU A CA 1
ATOM 730 C C . LEU A 1 94 ? -8.336 11.840 -7.090 1.00 72.12 94 LEU A C 1
ATOM 732 O O . LEU A 1 94 ? -9.316 11.259 -7.554 1.00 72.12 94 LEU A O 1
ATOM 736 N N . GLN A 1 95 ? -7.510 11.299 -6.200 1.00 74.12 95 GLN A N 1
ATOM 737 C CA . GLN A 1 95 ? -7.757 9.985 -5.619 1.00 74.12 95 GLN A CA 1
ATOM 738 C C . GLN A 1 95 ? -8.267 10.125 -4.185 1.00 74.12 95 GLN A C 1
ATOM 740 O O . GLN A 1 95 ? -7.747 10.911 -3.393 1.00 74.12 95 GLN A O 1
ATOM 745 N N . GLY A 1 96 ? -9.308 9.352 -3.871 1.00 61.34 96 GLY A N 1
ATOM 746 C CA . GLY A 1 96 ? -9.985 9.365 -2.576 1.00 61.34 96 GLY A CA 1
ATOM 747 C C . GLY A 1 96 ? -11.128 10.383 -2.477 1.00 61.34 96 GLY A C 1
ATOM 748 O O . GLY A 1 96 ? -11.208 11.365 -3.216 1.00 61.34 96 GLY A O 1
ATOM 749 N N . LYS A 1 97 ? -12.056 10.136 -1.546 1.00 67.19 97 LYS A N 1
ATOM 750 C CA . LYS A 1 97 ? -13.150 11.064 -1.226 1.00 67.19 97 LYS A CA 1
ATOM 751 C C . LYS A 1 97 ? -12.780 11.879 0.003 1.00 67.19 97 LYS A C 1
ATOM 753 O O . LYS A 1 97 ? -12.474 11.310 1.041 1.00 67.19 97 LYS A O 1
ATOM 758 N N . LEU A 1 98 ? -12.886 13.203 -0.091 1.00 63.59 98 LEU A N 1
ATOM 759 C CA . LEU A 1 98 ? -12.550 14.119 1.009 1.00 63.59 98 LEU A CA 1
ATOM 760 C C . LEU A 1 98 ? -13.422 13.917 2.253 1.00 63.59 98 LEU A C 1
ATOM 762 O O . LEU A 1 98 ? -12.974 14.186 3.357 1.00 63.59 98 LEU A O 1
ATOM 766 N N . GLU A 1 99 ? -14.640 13.408 2.074 1.00 66.06 99 GLU A N 1
ATOM 767 C CA . GLU A 1 99 ? -15.546 13.004 3.159 1.00 66.06 99 GLU A CA 1
ATOM 768 C C . GLU A 1 99 ? -14.972 11.853 4.003 1.00 66.06 99 GLU A C 1
ATOM 770 O O . GLU A 1 99 ? -15.354 11.677 5.151 1.00 66.06 99 GLU A O 1
ATOM 775 N N . LEU A 1 100 ? -14.036 11.067 3.456 1.00 63.38 100 LEU A N 1
ATOM 776 C CA . LEU A 1 100 ? -13.358 9.982 4.176 1.00 63.38 100 LEU A CA 1
ATOM 777 C C . LEU A 1 100 ? -12.130 10.462 4.960 1.00 63.38 100 LEU A C 1
ATOM 779 O O . LEU A 1 100 ? -11.578 9.692 5.740 1.00 63.38 100 LEU A O 1
ATOM 783 N N . LEU A 1 101 ? -11.720 11.722 4.776 1.00 56.47 101 LEU A N 1
ATOM 784 C CA . LEU A 1 101 ? -10.706 12.376 5.609 1.00 56.47 101 LEU A CA 1
ATOM 785 C C . LEU A 1 101 ? -11.297 12.885 6.934 1.00 56.47 101 LEU A C 1
ATOM 787 O O . LEU A 1 101 ? -10.562 13.403 7.775 1.00 56.47 101 LEU A O 1
ATOM 791 N N . GLU A 1 102 ? -12.615 12.765 7.128 1.00 55.44 102 GLU A N 1
ATOM 792 C CA . GLU A 1 102 ? -13.262 13.070 8.399 1.00 55.44 102 GLU A CA 1
ATOM 793 C C . GLU A 1 102 ? -12.830 12.034 9.440 1.00 55.44 102 GLU A C 1
ATOM 795 O O . GLU A 1 102 ? -13.277 10.887 9.466 1.00 55.44 102 GLU A O 1
ATOM 800 N N . THR A 1 103 ? -11.905 12.455 10.299 1.00 53.09 103 THR A N 1
ATOM 801 C CA . THR A 1 103 ? -11.481 11.703 11.474 1.00 53.09 103 THR A CA 1
ATOM 802 C C . THR A 1 103 ? -12.673 11.592 12.416 1.00 53.09 103 THR A C 1
ATOM 804 O O . THR A 1 103 ? -13.142 12.582 12.977 1.00 53.09 103 THR A O 1
ATOM 807 N N . VAL A 1 104 ? -13.191 10.377 12.585 1.00 47.22 104 VAL A N 1
ATOM 808 C CA . VAL A 1 104 ? -14.213 10.097 13.598 1.00 47.22 104 VAL A CA 1
ATOM 809 C C . VAL A 1 104 ? -13.520 10.108 14.960 1.00 47.22 104 VAL A C 1
ATOM 811 O O . VAL A 1 104 ? -12.957 9.096 15.345 1.00 47.22 104 VAL A O 1
ATOM 814 N N . ALA A 1 105 ? -13.548 11.253 15.651 1.00 46.97 105 ALA A N 1
ATOM 815 C CA . ALA A 1 105 ? -12.903 11.538 16.946 1.00 46.97 105 ALA A CA 1
ATOM 816 C C . ALA A 1 105 ? -11.360 11.477 16.943 1.00 46.97 105 ALA A C 1
ATOM 818 O O . ALA A 1 105 ? -10.750 10.709 16.211 1.00 46.97 105 ALA A O 1
ATOM 819 N N . SER A 1 106 ? -10.695 12.303 17.755 1.00 47.44 106 SER A N 1
ATOM 820 C CA . SER A 1 106 ? -9.249 12.167 17.977 1.00 47.44 106 SER A CA 1
ATOM 821 C C . SER A 1 106 ? -8.999 10.897 18.800 1.00 47.44 106 SER A C 1
ATOM 823 O O . SER A 1 106 ? -9.761 10.651 19.734 1.00 47.44 106 SER A O 1
ATOM 825 N N . PRO A 1 107 ? -7.921 10.121 18.569 1.00 49.81 107 PRO A N 1
ATOM 826 C CA . PRO A 1 107 ? -7.590 8.968 19.413 1.00 49.81 107 PRO A CA 1
ATOM 827 C C . PRO A 1 107 ? -7.512 9.303 20.912 1.00 49.81 107 PRO A C 1
ATOM 829 O O . PRO A 1 107 ? -7.726 8.436 21.753 1.00 49.81 107 PRO A O 1
ATOM 832 N N . LYS A 1 108 ? -7.232 10.573 21.243 1.00 49.19 108 LYS A N 1
ATOM 833 C CA . LYS A 1 108 ? -7.175 11.103 22.615 1.00 49.19 108 LYS A CA 1
ATOM 834 C C . LYS A 1 108 ? -8.534 11.206 23.311 1.00 49.19 108 LYS A C 1
ATOM 836 O O . LYS A 1 108 ? -8.555 11.312 24.531 1.00 49.19 108 LYS A O 1
ATOM 841 N N . ASP A 1 109 ? -9.624 11.191 22.551 1.00 57.09 109 ASP A N 1
ATOM 842 C CA . ASP A 1 109 ? -10.995 11.256 23.069 1.00 57.09 109 ASP A CA 1
ATOM 843 C C . ASP A 1 109 ? -11.575 9.852 23.310 1.00 57.09 109 ASP A C 1
ATOM 845 O O . ASP A 1 109 ? -12.728 9.712 23.712 1.00 57.09 109 ASP A O 1
ATOM 849 N N . LEU A 1 110 ? -10.797 8.801 23.032 1.00 65.12 110 LEU A N 1
ATOM 850 C CA . LEU A 1 110 ? -11.218 7.427 23.253 1.00 65.12 110 LEU A CA 1
ATOM 851 C C . LEU A 1 110 ? -10.950 7.043 24.715 1.00 65.12 110 LEU A C 1
ATOM 853 O O . LEU A 1 110 ? -9.834 7.210 25.203 1.00 65.12 110 LEU A O 1
ATOM 857 N N . GLU A 1 111 ? -11.966 6.492 25.383 1.00 70.25 111 GLU A N 1
ATOM 858 C CA . GLU A 1 111 ? -11.890 5.982 26.761 1.00 70.25 111 GLU A CA 1
ATOM 859 C C . GLU A 1 111 ? -10.670 5.060 26.975 1.00 70.25 111 GLU A C 1
ATOM 861 O O . GLU A 1 111 ? -10.245 4.385 26.024 1.00 70.25 111 GLU A O 1
ATOM 866 N N . PRO A 1 112 ? -10.110 4.983 28.200 1.00 77.31 112 PRO A N 1
ATOM 867 C CA . PRO A 1 112 ? -9.066 4.018 28.531 1.00 77.31 112 PRO A CA 1
ATOM 868 C C . PRO A 1 112 ? -9.457 2.600 28.101 1.00 77.31 112 PRO A C 1
ATOM 870 O O . PRO A 1 112 ? -10.616 2.199 28.201 1.00 77.31 112 PRO A O 1
ATOM 873 N N . PHE A 1 113 ? -8.489 1.839 27.605 1.00 81.38 113 PHE A N 1
ATOM 874 C CA . PHE A 1 113 ? -8.702 0.485 27.104 1.00 81.38 113 PHE A CA 1
ATOM 875 C C . PHE A 1 113 ? -7.532 -0.414 27.496 1.00 81.38 113 PHE A C 1
ATOM 877 O O . PHE A 1 113 ? -6.426 0.081 27.698 1.00 81.38 113 PHE A O 1
ATOM 884 N N . ASP A 1 114 ? -7.766 -1.722 27.565 1.00 83.19 114 ASP A N 1
ATOM 885 C CA . ASP A 1 114 ? -6.695 -2.710 27.747 1.00 83.19 114 ASP A CA 1
ATOM 886 C C . ASP A 1 114 ? -6.107 -3.103 26.386 1.00 83.19 114 ASP A C 1
ATOM 888 O O . ASP A 1 114 ? -4.903 -2.980 26.153 1.00 83.19 114 ASP A O 1
ATOM 892 N N . SER A 1 115 ? -6.978 -3.482 25.447 1.00 88.12 115 SER A N 1
ATOM 893 C CA . SER A 1 115 ? -6.632 -3.704 24.045 1.00 88.12 115 SER A CA 1
ATOM 894 C C . SER A 1 115 ? -7.808 -3.426 23.101 1.00 88.12 115 SER A C 1
ATOM 896 O O . SER A 1 115 ? -8.961 -3.294 23.529 1.00 88.12 115 SER A O 1
ATOM 898 N N . ARG A 1 116 ? -7.511 -3.280 21.807 1.00 91.62 116 ARG A N 1
ATOM 899 C CA . ARG A 1 116 ? -8.477 -3.020 20.727 1.00 91.62 116 ARG A CA 1
ATOM 900 C C . ARG A 1 116 ? -8.121 -3.790 19.472 1.00 91.62 116 ARG A C 1
ATOM 902 O O . ARG A 1 116 ? -6.947 -4.042 19.223 1.00 91.62 116 ARG A O 1
ATOM 909 N N . PHE A 1 117 ? -9.122 -4.073 18.648 1.00 93.56 117 PHE A N 1
ATOM 910 C CA . PHE A 1 117 ? -8.880 -4.601 17.315 1.00 93.56 117 PHE A CA 1
ATOM 911 C C . PHE A 1 117 ? -8.573 -3.485 16.325 1.00 93.56 117 PHE A C 1
ATOM 913 O O . PHE A 1 117 ? -9.144 -2.396 16.404 1.00 93.56 117 PHE A O 1
ATOM 920 N N . ALA A 1 118 ? -7.704 -3.773 15.363 1.00 93.06 118 ALA A N 1
ATOM 921 C CA . ALA A 1 118 ? -7.518 -2.950 14.185 1.00 93.06 118 ALA A CA 1
ATOM 922 C C . ALA A 1 118 ? -7.493 -3.792 12.917 1.00 93.06 118 ALA A C 1
ATOM 924 O O . ALA A 1 118 ? -6.897 -4.864 12.878 1.00 93.06 118 ALA A O 1
ATOM 925 N N . ILE A 1 119 ? -8.118 -3.284 11.864 1.00 94.19 119 ILE A N 1
ATOM 926 C CA . ILE A 1 119 ? -8.082 -3.892 10.537 1.00 94.19 119 ILE A CA 1
ATOM 927 C C . ILE A 1 119 ? -7.824 -2.808 9.503 1.00 94.19 119 ILE A C 1
ATOM 929 O O . ILE A 1 119 ? -8.428 -1.734 9.543 1.00 94.19 119 ILE A O 1
ATOM 933 N N . THR A 1 120 ? -6.925 -3.087 8.567 1.00 95.19 120 THR A N 1
ATOM 934 C CA . THR A 1 120 ? -6.618 -2.169 7.472 1.00 95.19 120 THR A CA 1
ATOM 935 C C . THR A 1 120 ? -7.165 -2.715 6.169 1.00 95.19 120 THR A C 1
ATOM 937 O O . THR A 1 120 ? -6.980 -3.888 5.839 1.00 95.19 120 THR A O 1
ATOM 940 N N . VAL A 1 121 ? -7.811 -1.834 5.411 1.00 95.69 121 VAL A N 1
ATOM 941 C CA . VAL A 1 121 ? -8.305 -2.096 4.065 1.00 95.69 121 VAL A CA 1
ATOM 942 C C . VAL A 1 121 ? -7.660 -1.139 3.077 1.00 95.69 121 VAL A C 1
ATOM 944 O O . VAL A 1 121 ? -7.526 0.055 3.343 1.00 95.69 121 VAL A O 1
ATOM 947 N N . VAL A 1 122 ? -7.299 -1.657 1.909 1.00 95.75 122 VAL A N 1
ATOM 948 C CA . VAL A 1 122 ? -6.964 -0.859 0.732 1.00 95.75 122 VAL A CA 1
ATOM 949 C C . VAL A 1 122 ? -7.939 -1.197 -0.382 1.00 95.75 122 VAL A C 1
ATOM 951 O O . VAL A 1 122 ? -8.266 -2.363 -0.599 1.00 95.75 122 VAL A O 1
ATOM 954 N N . ARG A 1 123 ? -8.404 -0.175 -1.104 1.00 95.19 123 ARG A N 1
ATOM 955 C CA . ARG A 1 123 ? -9.241 -0.357 -2.293 1.00 95.19 123 ARG A CA 1
ATOM 956 C C . ARG A 1 123 ? -8.693 0.432 -3.482 1.00 95.19 123 ARG A C 1
ATOM 958 O O . ARG A 1 123 ? -8.308 1.590 -3.323 1.00 95.19 123 ARG A O 1
ATOM 965 N N . SER A 1 124 ? -8.673 -0.185 -4.664 1.00 94.12 124 SER A N 1
ATOM 966 C CA . SER A 1 124 ? -8.290 0.456 -5.931 1.00 94.12 124 SER A CA 1
ATOM 967 C C . SER A 1 124 ? -9.477 1.178 -6.602 1.00 94.12 124 SER A C 1
ATOM 969 O O . SER A 1 124 ? -10.642 0.885 -6.295 1.00 94.12 124 SER A O 1
ATOM 971 N N . PRO A 1 125 ? -9.233 2.108 -7.545 1.00 91.75 125 PRO A N 1
ATOM 972 C CA . PRO A 1 125 ? -10.273 2.717 -8.377 1.00 91.75 125 PRO A CA 1
ATOM 973 C C . PRO A 1 125 ? -11.202 1.704 -9.062 1.00 91.75 125 PRO A C 1
ATOM 975 O O . PRO A 1 125 ? -12.426 1.860 -8.974 1.00 91.75 125 PRO A O 1
ATOM 978 N N . HIS A 1 126 ? -10.660 0.629 -9.649 1.00 91.56 126 HIS A N 1
ATOM 979 C CA . HIS A 1 126 ? -11.455 -0.443 -10.274 1.00 91.56 126 HIS A CA 1
ATOM 980 C C . HIS A 1 126 ? -12.141 -1.396 -9.275 1.00 91.56 126 HIS A C 1
ATOM 982 O O . HIS A 1 126 ? -12.870 -2.301 -9.674 1.00 91.56 126 HIS A O 1
ATOM 988 N N . GLY A 1 127 ? -11.978 -1.167 -7.970 1.00 92.62 127 GLY A N 1
ATOM 989 C CA . GLY A 1 127 ? -12.754 -1.822 -6.921 1.00 92.62 127 GLY A CA 1
ATOM 990 C C . GLY A 1 127 ? -12.183 -3.118 -6.371 1.00 92.62 127 GLY A C 1
ATOM 991 O O . GLY A 1 127 ? -12.884 -3.781 -5.607 1.00 92.62 127 GLY A O 1
ATOM 992 N N . GLN A 1 128 ? -10.929 -3.442 -6.683 1.00 95.56 128 GLN A N 1
ATOM 993 C CA . GLN A 1 128 ? -10.204 -4.489 -5.971 1.00 95.56 128 GLN A CA 1
ATOM 994 C C . GLN A 1 128 ? -10.023 -4.069 -4.511 1.00 95.56 128 GLN A C 1
ATOM 996 O O . GLN A 1 128 ? -9.697 -2.914 -4.233 1.00 95.56 128 GLN A O 1
ATOM 1001 N N . ILE A 1 129 ? -10.251 -5.000 -3.587 1.00 96.12 129 ILE A N 1
ATOM 1002 C CA . ILE A 1 129 ? -10.100 -4.796 -2.146 1.00 96.12 129 ILE A CA 1
ATOM 1003 C C . ILE A 1 129 ? -9.019 -5.740 -1.638 1.00 96.12 129 ILE A C 1
ATOM 1005 O O . ILE A 1 129 ? -9.025 -6.923 -1.967 1.00 96.12 129 ILE A O 1
ATOM 1009 N N . ALA A 1 130 ? -8.122 -5.205 -0.820 1.00 96.31 130 ALA A N 1
ATOM 1010 C CA . ALA A 1 130 ? -7.102 -5.945 -0.102 1.00 96.31 130 ALA A CA 1
ATOM 1011 C C . ALA A 1 130 ? -7.238 -5.653 1.398 1.00 96.31 130 ALA A C 1
ATOM 1013 O O . ALA A 1 130 ? -7.378 -4.495 1.796 1.00 96.31 130 ALA A O 1
ATOM 1014 N N . LEU A 1 131 ? -7.233 -6.700 2.220 1.00 95.75 131 LEU A N 1
ATOM 1015 C CA . LEU A 1 131 ? -7.433 -6.628 3.668 1.00 95.75 131 LEU A CA 1
ATOM 1016 C C . LEU A 1 131 ? -6.314 -7.372 4.365 1.00 95.75 131 LEU A C 1
ATOM 1018 O O . LEU A 1 131 ? -6.059 -8.531 4.042 1.00 95.75 131 LEU A O 1
ATOM 1022 N N . TRP A 1 132 ? -5.674 -6.728 5.329 1.00 95.44 132 TRP A N 1
ATOM 1023 C CA . TRP A 1 132 ? -4.751 -7.436 6.208 1.00 95.44 132 TRP A CA 1
ATOM 1024 C C . TRP A 1 132 ? -5.512 -8.186 7.300 1.00 95.44 132 TRP A C 1
ATOM 1026 O O . TRP A 1 132 ? -6.664 -7.841 7.591 1.00 95.44 132 TRP A O 1
ATOM 1036 N N . PRO A 1 133 ? -4.871 -9.188 7.928 1.00 93.44 133 PRO A N 1
ATOM 1037 C CA . PRO A 1 133 ? -5.384 -9.788 9.149 1.00 93.44 133 PRO A CA 1
ATOM 1038 C C . PRO A 1 133 ? -5.692 -8.741 10.218 1.00 93.44 133 PRO A C 1
ATOM 1040 O O . PRO A 1 133 ? -5.083 -7.667 10.266 1.00 93.44 133 PRO A O 1
ATOM 1043 N N . VAL A 1 134 ? -6.630 -9.082 11.098 1.00 94.25 134 VAL A N 1
ATOM 1044 C CA . VAL A 1 134 ? -6.941 -8.251 12.259 1.00 94.25 134 VAL A CA 1
ATOM 1045 C C . VAL A 1 134 ? -5.747 -8.257 13.211 1.00 94.25 134 VAL A C 1
ATOM 1047 O O . VAL A 1 134 ? -5.126 -9.291 13.462 1.00 94.25 134 VAL A O 1
ATOM 1050 N N . LEU A 1 135 ? -5.436 -7.086 13.745 1.00 93.50 135 LEU A N 1
ATOM 1051 C CA . LEU A 1 135 ? -4.448 -6.872 14.788 1.00 93.50 135 LEU A CA 1
ATOM 1052 C C . LEU A 1 135 ? -5.153 -6.645 16.116 1.00 93.50 135 LEU A C 1
ATOM 1054 O O . LEU A 1 135 ? -6.214 -6.027 16.157 1.00 93.50 135 LEU A O 1
ATOM 1058 N N . GLU A 1 136 ? -4.520 -7.058 17.200 1.00 93.25 136 GLU A N 1
ATOM 1059 C CA . GLU A 1 136 ? -4.830 -6.600 18.544 1.00 93.25 136 GLU A CA 1
ATOM 1060 C C . GLU A 1 136 ? -3.758 -5.602 18.993 1.00 93.25 136 GLU A C 1
ATOM 1062 O O . GLU A 1 136 ? -2.561 -5.869 18.889 1.00 93.25 136 GLU A O 1
ATOM 1067 N N . ILE A 1 137 ? -4.192 -4.438 19.471 1.00 91.12 137 ILE A N 1
ATOM 1068 C CA . ILE A 1 137 ? -3.334 -3.340 19.917 1.00 91.12 137 ILE A CA 1
ATOM 1069 C C . ILE A 1 137 ? -3.573 -3.123 21.404 1.00 91.12 137 ILE A C 1
ATOM 1071 O O . ILE A 1 137 ? -4.690 -2.779 21.794 1.00 91.12 137 ILE A O 1
ATOM 1075 N N . SER A 1 138 ? -2.542 -3.287 22.230 1.00 89.12 138 SER A N 1
ATOM 1076 C CA . SER A 1 138 ? -2.623 -2.982 23.661 1.00 89.12 138 SER A CA 1
ATOM 1077 C C . SER A 1 138 ? -2.499 -1.482 23.934 1.00 89.12 138 SER A C 1
ATOM 1079 O O . SER A 1 138 ? -1.971 -0.720 23.120 1.00 89.12 138 SER A O 1
ATOM 1081 N N . SER A 1 139 ? -2.931 -1.038 25.113 1.00 84.88 139 SER A N 1
ATOM 1082 C CA . SER A 1 139 ? -2.708 0.342 25.572 1.00 84.88 139 SER A CA 1
ATOM 1083 C C . SER A 1 139 ? -1.237 0.709 25.771 1.00 84.88 139 SER A C 1
ATOM 1085 O O . SER A 1 139 ? -0.893 1.890 25.741 1.00 84.88 139 SER A O 1
ATOM 1087 N N . GLU A 1 140 ? -0.357 -0.284 25.903 1.00 84.31 140 GLU A N 1
ATOM 1088 C CA . GLU A 1 140 ? 1.100 -0.107 25.930 1.00 84.31 140 GLU A CA 1
ATOM 1089 C C . GLU A 1 140 ? 1.711 0.019 24.521 1.00 84.31 140 GLU A C 1
ATOM 1091 O O . GLU A 1 140 ? 2.909 0.260 24.381 1.00 84.31 140 GLU A O 1
ATOM 1096 N N . GLY A 1 141 ? 0.899 -0.123 23.466 1.00 79.06 141 GLY A N 1
ATOM 1097 C CA . GLY A 1 141 ? 1.332 -0.028 22.072 1.00 79.06 141 GLY A CA 1
ATOM 1098 C C . GLY A 1 141 ? 1.892 -1.329 21.493 1.00 79.06 141 GLY A C 1
ATOM 1099 O O . GLY A 1 141 ? 2.470 -1.301 20.406 1.00 79.06 141 GLY A O 1
ATOM 1100 N N . LEU A 1 142 ? 1.724 -2.464 22.182 1.00 85.56 142 LEU A N 1
ATOM 1101 C CA . LEU A 1 142 ? 2.056 -3.774 21.625 1.00 85.56 142 LEU A CA 1
ATOM 1102 C C . LEU A 1 142 ? 1.039 -4.134 20.540 1.00 85.56 142 LEU A C 1
ATOM 1104 O O . LEU A 1 142 ? -0.165 -4.016 20.760 1.00 85.56 142 LEU A O 1
ATOM 1108 N N . VAL A 1 143 ? 1.532 -4.594 19.392 1.00 89.56 143 VAL A N 1
ATOM 1109 C CA . VAL A 1 143 ? 0.713 -5.024 18.255 1.00 89.56 143 VAL A CA 1
ATOM 1110 C C . VAL A 1 143 ? 0.901 -6.522 18.049 1.00 89.56 143 VAL A C 1
ATOM 1112 O O . VAL A 1 143 ? 2.029 -6.981 17.866 1.00 89.56 143 VAL A O 1
ATOM 1115 N N . THR A 1 144 ? -0.202 -7.264 18.044 1.00 91.88 144 THR A N 1
ATOM 1116 C CA . THR A 1 144 ? -0.224 -8.722 17.883 1.00 91.88 144 THR A CA 1
ATOM 1117 C C . THR A 1 144 ? -1.143 -9.101 16.728 1.00 91.88 144 THR A C 1
ATOM 1119 O O . THR A 1 144 ? -2.240 -8.561 16.608 1.00 91.88 144 THR A O 1
ATOM 1122 N N . LEU A 1 145 ? -0.724 -10.038 15.876 1.00 91.00 145 LEU A N 1
ATOM 1123 C CA . LEU A 1 145 ? -1.601 -10.618 14.857 1.00 91.00 145 LEU A CA 1
ATOM 1124 C C . LEU A 1 145 ? -2.646 -11.514 15.525 1.00 91.00 145 LEU A C 1
ATOM 1126 O O . LEU A 1 145 ? -2.296 -12.424 16.277 1.00 91.00 145 LEU A O 1
ATOM 1130 N N . VAL A 1 146 ? -3.923 -11.279 15.231 1.00 90.56 146 VAL A N 1
ATOM 1131 C CA . VAL A 1 146 ? -5.000 -12.163 15.680 1.00 90.56 146 VAL A CA 1
ATOM 1132 C C . VAL A 1 146 ? -4.976 -13.419 14.814 1.00 90.56 146 VAL A C 1
ATOM 1134 O O . VAL A 1 146 ? -5.018 -13.337 13.585 1.00 90.56 146 VAL A O 1
ATOM 1137 N N . ASP A 1 147 ? -4.904 -14.593 15.447 1.00 82.12 147 ASP A N 1
ATOM 1138 C CA . ASP A 1 147 ? -4.927 -15.864 14.722 1.00 82.12 147 ASP A CA 1
ATOM 1139 C C . ASP A 1 147 ? -6.239 -15.990 13.938 1.00 82.12 147 ASP A C 1
ATOM 1141 O O . ASP A 1 147 ? -7.328 -15.972 14.512 1.00 82.12 147 ASP A O 1
ATOM 1145 N N . SER A 1 148 ? -6.124 -16.175 12.622 1.00 71.56 148 SER A N 1
ATOM 1146 C CA . SER A 1 148 ? -7.243 -16.439 11.710 1.00 71.56 148 SER A CA 1
ATOM 1147 C C . SER A 1 148 ? -8.178 -17.565 12.178 1.00 71.56 148 SER A C 1
ATOM 1149 O O . SER A 1 148 ? -9.376 -17.524 11.905 1.00 71.56 148 SER A O 1
ATOM 1151 N N . LYS A 1 149 ? -7.663 -18.559 12.917 1.00 74.56 149 LYS A N 1
ATOM 1152 C CA . LYS A 1 149 ? -8.456 -19.667 13.477 1.00 74.56 149 LYS A CA 1
ATOM 1153 C C . LYS A 1 149 ? -9.275 -19.266 14.698 1.00 74.56 149 LYS A C 1
ATOM 1155 O O . LYS A 1 149 ? -10.211 -19.974 15.056 1.00 74.56 149 LYS A O 1
ATOM 1160 N N . SER A 1 150 ? -8.942 -18.140 15.320 1.00 75.06 150 SER A N 1
ATOM 1161 C CA . SER A 1 150 ? -9.648 -17.575 16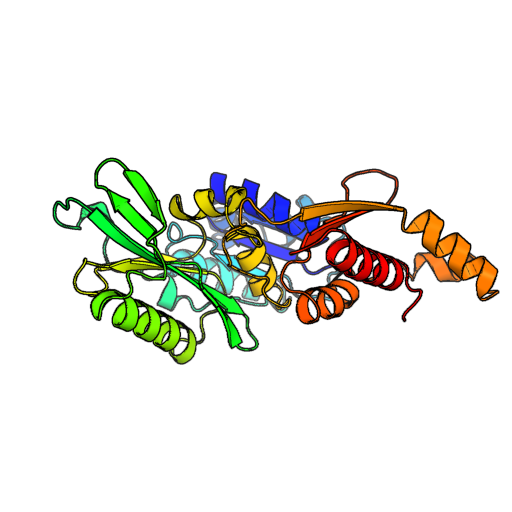.470 1.00 75.06 150 SER A CA 1
ATOM 1162 C C . SER A 1 150 ? -10.829 -16.698 16.048 1.00 75.06 150 SER A C 1
ATOM 1164 O O . SER A 1 150 ? -11.218 -15.811 16.805 1.00 75.06 150 SER A O 1
ATOM 1166 N N . SER A 1 151 ? -11.393 -16.918 14.849 1.00 73.94 151 SER A N 1
ATOM 1167 C CA . SER A 1 151 ? -12.585 -16.202 14.385 1.00 73.94 151 SER A CA 1
ATOM 1168 C C . SER A 1 151 ? -13.679 -16.264 15.457 1.00 73.94 151 SER A C 1
ATOM 1170 O O . SER A 1 151 ? -14.032 -17.315 15.998 1.00 73.94 151 SER A O 1
ATOM 1172 N N . THR A 1 152 ? -14.167 -15.078 15.797 1.00 83.75 152 THR A N 1
ATOM 1173 C CA . THR A 1 152 ? -15.306 -14.852 16.676 1.00 83.75 152 THR A CA 1
ATOM 1174 C C . THR A 1 152 ? -16.319 -14.028 15.898 1.00 83.75 152 THR A C 1
ATOM 1176 O O . THR A 1 152 ? -15.952 -13.302 14.973 1.00 83.75 152 THR A O 1
ATOM 1179 N N . SER A 1 153 ? -17.577 -14.038 16.336 1.00 86.25 153 SER A N 1
ATOM 1180 C CA . SER A 1 153 ? -18.625 -13.199 15.744 1.00 86.25 153 SER A CA 1
ATOM 1181 C C . SER A 1 153 ? -18.242 -11.718 15.652 1.00 86.25 153 SER A C 1
ATOM 1183 O O . SER A 1 153 ? -18.671 -11.036 14.733 1.00 86.25 153 SER A O 1
ATOM 1185 N N . ALA A 1 154 ? -17.438 -11.207 16.590 1.00 87.75 154 ALA A N 1
ATOM 1186 C CA . ALA A 1 154 ? -16.989 -9.816 16.572 1.00 87.75 154 ALA A CA 1
ATOM 1187 C C . ALA A 1 154 ? -15.974 -9.546 15.449 1.00 87.75 154 ALA A C 1
ATOM 1189 O O . ALA A 1 154 ? -16.038 -8.502 14.802 1.00 87.75 154 ALA A O 1
ATOM 1190 N N . LEU A 1 155 ? -15.057 -10.489 15.208 1.00 91.06 155 LEU A N 1
ATOM 1191 C CA . LEU A 1 155 ? -14.084 -10.394 14.121 1.00 91.06 155 LEU A CA 1
ATOM 1192 C C . LEU A 1 155 ? -14.790 -10.472 12.769 1.00 91.06 155 LEU A C 1
ATOM 1194 O O . LEU A 1 155 ? -14.551 -9.622 11.918 1.00 91.06 155 LEU A O 1
ATOM 1198 N N . ASP A 1 156 ? -15.710 -11.421 12.603 1.00 90.62 156 ASP A N 1
ATOM 1199 C CA . ASP A 1 156 ? -16.459 -11.577 11.354 1.00 90.62 156 ASP A CA 1
ATOM 1200 C C . ASP A 1 156 ? -17.266 -10.308 11.030 1.00 90.62 156 ASP A C 1
ATOM 1202 O O . ASP A 1 156 ? -17.170 -9.782 9.921 1.00 90.62 156 ASP A O 1
ATOM 1206 N N . LEU A 1 157 ? -17.962 -9.738 12.026 1.00 90.38 157 LEU A N 1
ATOM 1207 C CA . LEU A 1 157 ? -18.674 -8.462 11.881 1.00 90.38 157 LEU A CA 1
ATOM 1208 C C . LEU A 1 157 ? -17.740 -7.315 11.479 1.00 90.38 157 LEU A C 1
ATOM 1210 O O . LEU A 1 157 ? -18.087 -6.516 10.610 1.00 90.38 157 LEU A O 1
ATOM 1214 N N . LEU A 1 158 ? -16.553 -7.228 12.084 1.00 92.75 158 LEU A N 1
ATOM 1215 C CA . LEU A 1 158 ? -15.574 -6.196 11.752 1.00 92.75 158 LEU A CA 1
ATOM 1216 C C . LEU A 1 158 ? -15.062 -6.343 10.309 1.00 92.75 158 LEU A C 1
ATOM 1218 O O . LEU A 1 158 ? -14.946 -5.337 9.602 1.00 92.75 158 LEU A O 1
ATOM 1222 N N . LEU A 1 159 ? -14.773 -7.568 9.857 1.00 92.75 159 LEU A N 1
ATOM 1223 C CA . LEU A 1 159 ? -14.361 -7.838 8.476 1.00 92.75 159 LEU A CA 1
ATOM 1224 C C . LEU A 1 159 ? -15.466 -7.458 7.481 1.00 92.75 159 LEU A C 1
ATOM 1226 O O . LEU A 1 159 ? -15.199 -6.733 6.517 1.00 92.75 159 LEU A O 1
ATOM 1230 N N . GLU A 1 160 ? -16.698 -7.910 7.725 1.00 92.56 160 GLU A N 1
ATOM 1231 C CA . GLU A 1 160 ? -17.859 -7.623 6.878 1.00 92.56 160 GLU A CA 1
ATOM 1232 C C . GLU A 1 160 ? -18.138 -6.119 6.794 1.00 92.56 160 GLU A C 1
ATOM 1234 O O . GLU A 1 160 ? -18.299 -5.571 5.700 1.00 92.56 160 GLU A O 1
ATOM 1239 N N . GLU A 1 161 ? -18.141 -5.424 7.933 1.00 92.69 161 GLU A N 1
ATOM 1240 C CA . GLU A 1 161 ? -18.354 -3.978 7.998 1.00 92.69 161 GLU A CA 1
ATOM 1241 C C . GLU A 1 161 ? -17.268 -3.215 7.237 1.00 92.69 161 GLU A C 1
ATOM 1243 O O . GLU A 1 161 ? -17.563 -2.291 6.477 1.00 92.69 161 GLU A O 1
ATOM 1248 N N . THR A 1 162 ? -16.009 -3.620 7.404 1.00 93.62 162 THR A N 1
ATOM 1249 C CA . THR A 1 162 ? -14.860 -3.000 6.735 1.00 93.62 162 THR A CA 1
ATOM 1250 C C . THR A 1 162 ? -14.969 -3.146 5.217 1.00 93.62 162 THR A C 1
ATOM 1252 O O . THR A 1 162 ? -14.815 -2.165 4.480 1.00 93.62 162 THR A O 1
ATOM 1255 N N . GLN A 1 163 ? -15.287 -4.353 4.737 1.00 94.56 163 GLN A N 1
ATOM 1256 C CA . GLN A 1 163 ? -15.514 -4.624 3.317 1.00 94.56 163 GLN A CA 1
ATOM 1257 C C . GLN A 1 163 ? -16.679 -3.806 2.768 1.00 94.56 163 GLN A C 1
ATOM 1259 O O . GLN A 1 163 ? -16.528 -3.111 1.757 1.00 94.56 163 GLN A O 1
ATOM 1264 N N . ARG A 1 164 ? -17.825 -3.849 3.453 1.00 94.56 164 ARG A N 1
ATOM 1265 C CA . ARG A 1 164 ? -19.034 -3.130 3.055 1.00 94.56 164 ARG A CA 1
ATOM 1266 C C . ARG A 1 164 ? -18.774 -1.629 2.974 1.00 94.56 164 ARG A C 1
ATOM 1268 O O . ARG A 1 164 ? -19.067 -1.015 1.949 1.00 94.56 164 ARG A O 1
ATOM 1275 N N . PHE A 1 165 ? -18.140 -1.049 3.993 1.00 92.56 165 PHE A N 1
ATOM 1276 C CA . PHE A 1 165 ? -17.802 0.372 4.018 1.00 92.56 165 PHE A CA 1
ATOM 1277 C C . PHE A 1 165 ? -16.891 0.758 2.848 1.00 92.56 165 PHE A C 1
ATOM 1279 O O . PHE A 1 165 ? -17.166 1.740 2.152 1.00 92.56 165 PHE A O 1
ATOM 1286 N N . ALA A 1 166 ? -15.825 -0.011 2.592 1.00 92.12 166 ALA A N 1
ATOM 1287 C CA . ALA A 1 166 ? -14.905 0.260 1.489 1.00 92.12 166 ALA A CA 1
ATOM 1288 C C . ALA A 1 166 ? -15.619 0.244 0.123 1.00 92.12 166 ALA A C 1
ATOM 1290 O O . ALA A 1 166 ? -15.354 1.105 -0.724 1.00 92.12 166 ALA A O 1
ATOM 1291 N N . GLN A 1 167 ? -16.554 -0.691 -0.081 1.00 93.19 167 GLN A N 1
ATOM 1292 C CA . GLN A 1 167 ? -17.356 -0.802 -1.303 1.00 93.19 167 GLN A CA 1
ATOM 1293 C C . GLN A 1 167 ? -18.360 0.347 -1.450 1.00 93.19 167 GLN A C 1
ATOM 1295 O O . GLN A 1 167 ? -18.318 1.076 -2.444 1.00 93.19 167 GLN A O 1
ATOM 1300 N N . GLU A 1 168 ? -19.233 0.545 -0.460 1.00 92.69 168 GLU A N 1
ATOM 1301 C CA . GLU A 1 168 ? -20.309 1.544 -0.490 1.00 92.69 168 GLU A CA 1
ATOM 1302 C C . GLU A 1 168 ? -19.757 2.963 -0.628 1.00 92.69 168 GLU A C 1
ATOM 1304 O O . GLU A 1 168 ? -20.259 3.786 -1.402 1.00 92.69 168 GLU A O 1
ATOM 1309 N N . ARG A 1 169 ? -18.663 3.252 0.084 1.00 88.62 169 ARG A N 1
ATOM 1310 C CA . ARG A 1 169 ? -18.007 4.556 0.015 1.00 88.62 169 ARG A CA 1
ATOM 1311 C C . ARG A 1 169 ? -17.122 4.713 -1.210 1.00 88.62 169 ARG A C 1
ATOM 1313 O O . ARG A 1 169 ? -16.720 5.844 -1.479 1.00 88.62 169 ARG A O 1
ATOM 1320 N N . LYS A 1 170 ? -16.907 3.661 -2.009 1.00 89.25 170 LYS A N 1
ATOM 1321 C CA . LYS A 1 170 ? -15.981 3.652 -3.152 1.00 89.25 170 LYS A CA 1
ATOM 1322 C C . LYS A 1 170 ? -14.604 4.172 -2.734 1.00 89.25 170 LYS A C 1
ATOM 1324 O O . LYS A 1 170 ? -14.082 5.107 -3.338 1.00 89.25 170 LYS A O 1
ATOM 1329 N N . LEU A 1 171 ? -14.072 3.608 -1.648 1.00 90.12 171 LEU A N 1
ATOM 1330 C CA . LEU A 1 171 ? -12.749 3.939 -1.124 1.00 90.12 171 LEU A CA 1
ATOM 1331 C C . LEU A 1 171 ? -11.702 3.841 -2.245 1.00 90.12 171 LEU A C 1
ATOM 1333 O O . LEU A 1 171 ? -11.733 2.899 -3.037 1.00 90.12 171 LEU A O 1
ATOM 1337 N N . VAL A 1 172 ? -10.781 4.799 -2.298 1.00 91.44 172 VAL A N 1
ATOM 1338 C CA . VAL A 1 172 ? -9.545 4.686 -3.076 1.00 91.44 172 VAL A CA 1
ATOM 1339 C C . VAL A 1 172 ? -8.387 5.041 -2.160 1.00 91.44 172 VAL A C 1
ATOM 1341 O O . VAL A 1 172 ? -8.343 6.161 -1.656 1.00 91.44 172 VAL A O 1
ATOM 1344 N N . GLY A 1 173 ? -7.481 4.093 -1.945 1.00 91.56 173 GLY A N 1
ATOM 1345 C CA . GLY A 1 173 ? -6.398 4.206 -0.969 1.00 91.56 173 GLY A CA 1
ATOM 1346 C C . GLY A 1 173 ? -6.636 3.345 0.270 1.00 91.56 173 GLY A C 1
ATOM 1347 O O . GLY A 1 173 ? -7.383 2.367 0.209 1.00 91.56 173 GLY A O 1
ATOM 1348 N N . ALA A 1 174 ? -5.966 3.695 1.369 1.00 91.62 174 ALA A N 1
ATOM 1349 C CA . ALA A 1 174 ? -5.917 2.919 2.606 1.00 91.62 174 ALA A CA 1
ATOM 1350 C C . ALA A 1 174 ? -6.799 3.528 3.704 1.00 91.62 174 ALA A C 1
ATOM 1352 O O . ALA A 1 174 ? -6.870 4.750 3.844 1.00 91.62 174 ALA A O 1
ATOM 1353 N N . LEU A 1 175 ? -7.435 2.672 4.501 1.00 91.69 175 LEU A N 1
ATOM 1354 C CA . LEU A 1 175 ? -8.202 3.050 5.684 1.00 91.69 175 LEU A CA 1
ATOM 1355 C C . LEU A 1 175 ? -8.014 1.988 6.769 1.00 91.69 175 LEU A C 1
ATOM 1357 O O . LEU A 1 175 ? -8.204 0.799 6.514 1.00 91.69 175 LEU A O 1
ATOM 1361 N N . THR A 1 176 ? -7.676 2.416 7.980 1.00 91.62 176 THR A N 1
ATOM 1362 C CA . THR A 1 176 ? -7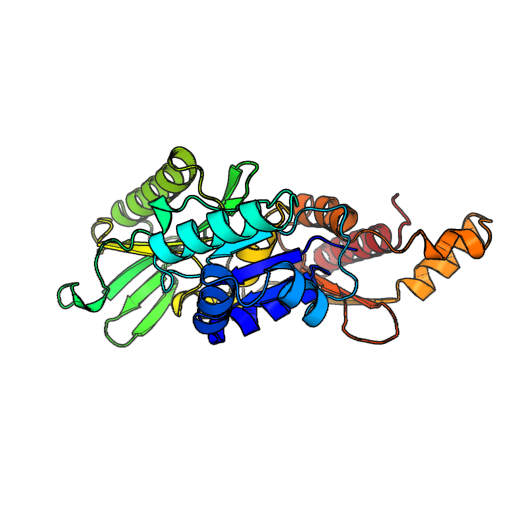.573 1.542 9.152 1.00 91.62 176 THR A CA 1
ATOM 1363 C C . THR A 1 176 ? -8.754 1.788 10.075 1.00 91.62 176 THR A C 1
ATOM 1365 O O . THR A 1 176 ? -9.032 2.925 10.448 1.00 91.62 176 THR A O 1
ATOM 1368 N N . PHE A 1 177 ? -9.460 0.727 10.440 1.00 91.62 177 PHE A N 1
ATOM 1369 C CA . PHE A 1 177 ? -10.556 0.747 11.399 1.00 91.62 177 PHE A CA 1
ATOM 1370 C C . PHE A 1 177 ? -10.027 0.283 12.744 1.00 91.62 177 PHE A C 1
ATOM 1372 O O . PHE A 1 177 ? -9.357 -0.742 12.809 1.00 91.62 177 PHE A O 1
ATOM 1379 N N . ILE A 1 178 ? -10.353 1.017 13.803 1.00 90.50 178 ILE A N 1
ATOM 1380 C CA . ILE A 1 178 ? -10.077 0.629 15.185 1.00 90.50 178 ILE A CA 1
ATOM 1381 C C . ILE A 1 178 ? -11.414 0.311 15.840 1.00 90.50 178 ILE A C 1
ATOM 1383 O O . ILE A 1 178 ? -12.335 1.132 15.801 1.00 90.50 178 ILE A O 1
ATOM 1387 N N . ALA A 1 179 ? -11.519 -0.869 16.439 1.00 91.44 179 ALA A N 1
ATOM 1388 C CA . ALA A 1 179 ? -12.757 -1.407 16.974 1.00 91.44 179 ALA A CA 1
ATOM 1389 C C . ALA A 1 179 ? -12.594 -1.970 18.390 1.00 91.44 179 ALA A C 1
ATOM 1391 O O . ALA A 1 179 ? -11.495 -2.310 18.836 1.00 91.44 179 ALA A O 1
ATOM 1392 N N . SER A 1 180 ? -13.712 -2.065 19.107 1.00 89.31 180 SER A N 1
ATOM 1393 C CA . SER A 1 180 ? -13.786 -2.797 20.368 1.00 89.31 180 SER A CA 1
ATOM 1394 C C . SER A 1 180 ? -13.718 -4.310 20.126 1.00 89.31 180 SER A C 1
ATOM 1396 O O . SER A 1 180 ? -13.956 -4.795 19.019 1.00 89.31 180 SER A O 1
ATOM 1398 N N . HIS A 1 181 ? -13.488 -5.081 21.192 1.00 88.25 181 HIS A N 1
ATOM 1399 C CA . HIS A 1 181 ? -13.576 -6.550 21.164 1.00 88.25 181 HIS A CA 1
ATOM 1400 C C . HIS A 1 181 ? -14.979 -7.093 20.858 1.00 88.25 181 HIS A C 1
ATOM 1402 O O . HIS A 1 181 ? -15.152 -8.290 20.653 1.00 88.25 181 HIS A O 1
ATOM 1408 N N . GLN A 1 182 ? -15.988 -6.221 20.814 1.00 85.56 182 GLN A N 1
ATOM 1409 C CA . GLN A 1 182 ? -17.360 -6.557 20.430 1.00 85.56 182 GLN A CA 1
ATOM 1410 C C . GLN A 1 182 ? -17.626 -6.301 18.935 1.00 85.56 182 GLN A C 1
ATOM 1412 O O . GLN A 1 182 ? -18.723 -6.576 18.460 1.00 85.56 182 GLN A O 1
ATOM 1417 N N . GLY A 1 183 ? -16.634 -5.800 18.186 1.00 83.69 183 GLY A N 1
ATOM 1418 C CA . GLY A 1 183 ? -16.749 -5.489 16.757 1.00 83.69 183 GLY A CA 1
ATOM 1419 C C . GLY A 1 183 ? -17.268 -4.076 16.466 1.00 83.69 183 GLY A C 1
ATOM 1420 O O . GLY A 1 183 ? -17.473 -3.720 15.308 1.00 83.69 183 GLY A O 1
ATOM 1421 N N . GLU A 1 184 ? -17.468 -3.241 17.489 1.00 86.94 184 GLU A N 1
ATOM 1422 C CA . GLU A 1 184 ? -17.938 -1.866 17.309 1.00 86.94 184 GLU A CA 1
ATOM 1423 C C . GLU A 1 184 ? -16.801 -0.966 16.819 1.00 86.94 184 GLU A C 1
ATOM 1425 O O . GLU A 1 184 ? -15.766 -0.861 17.478 1.00 86.94 184 GLU A O 1
ATOM 1430 N N . ILE A 1 185 ? -16.987 -0.280 15.687 1.00 88.88 185 ILE A N 1
ATOM 1431 C CA . ILE A 1 185 ? -15.995 0.670 15.165 1.00 88.88 185 ILE A CA 1
ATOM 1432 C C . ILE A 1 185 ? -15.961 1.916 16.051 1.00 88.88 185 ILE A C 1
ATOM 1434 O O . ILE A 1 185 ? -16.928 2.675 16.111 1.00 88.88 185 ILE A O 1
ATOM 1438 N N . LEU A 1 186 ? -14.808 2.159 16.664 1.00 86.88 186 LEU A N 1
ATOM 1439 C CA . LEU A 1 186 ? -14.552 3.296 17.544 1.00 86.88 186 LEU A CA 1
ATOM 1440 C C . LEU A 1 186 ? -13.911 4.464 16.791 1.00 86.88 186 LEU A C 1
ATOM 1442 O O . LEU A 1 186 ? -14.221 5.623 17.052 1.00 86.88 186 LEU A O 1
ATOM 1446 N N . HIS A 1 187 ? -13.000 4.160 15.865 1.00 84.94 187 HIS A N 1
ATOM 1447 C CA . HIS A 1 187 ? -12.208 5.162 15.158 1.00 84.94 187 HIS A CA 1
ATOM 1448 C C . HIS A 1 187 ? -11.801 4.678 13.761 1.00 84.94 187 HIS A C 1
ATOM 1450 O O . HIS A 1 187 ? -11.797 3.478 13.477 1.00 84.94 187 HIS A O 1
ATOM 1456 N N . ARG A 1 188 ? -11.468 5.623 12.875 1.00 86.88 188 ARG A N 1
ATOM 1457 C CA . ARG A 1 188 ? -10.971 5.353 11.521 1.00 86.88 188 ARG A CA 1
ATOM 1458 C C . ARG A 1 188 ? -9.809 6.282 11.191 1.00 86.88 188 ARG A C 1
ATOM 1460 O O . ARG A 1 188 ? -9.947 7.498 11.308 1.00 86.88 188 ARG A O 1
ATOM 1467 N N . GLU A 1 189 ? -8.714 5.713 10.709 1.00 85.75 189 GLU A N 1
ATOM 1468 C CA . GLU A 1 189 ? -7.523 6.446 10.284 1.00 85.75 189 GLU A CA 1
ATOM 1469 C C . GLU A 1 189 ? -7.314 6.300 8.778 1.00 85.75 189 GLU A C 1
ATOM 1471 O O . GLU A 1 189 ? -7.114 5.197 8.266 1.00 85.75 189 GLU A O 1
ATOM 1476 N N . TRP A 1 190 ? -7.366 7.421 8.058 1.00 86.19 190 TRP A N 1
ATOM 1477 C CA . TRP A 1 190 ? -7.059 7.461 6.630 1.00 86.19 190 TRP A CA 1
ATOM 1478 C C . TRP A 1 190 ?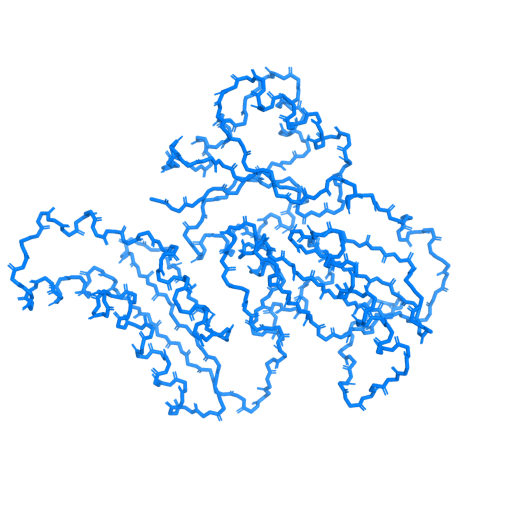 -5.562 7.277 6.381 1.00 86.19 190 TRP A C 1
ATOM 1480 O O . TRP A 1 190 ? -4.745 7.851 7.100 1.00 86.19 190 TRP A O 1
ATOM 1490 N N . GLY A 1 191 ? -5.216 6.572 5.303 1.00 87.19 191 GLY A N 1
ATOM 1491 C CA . GLY A 1 191 ? -3.858 6.499 4.780 1.00 87.19 191 GLY A CA 1
ATOM 1492 C C . GLY A 1 191 ? -2.905 5.656 5.630 1.00 87.19 191 GLY A C 1
ATOM 1493 O O . GLY A 1 191 ? -3.290 4.614 6.158 1.00 87.19 191 GLY A O 1
ATOM 1494 N N . LEU A 1 192 ? -1.643 6.083 5.705 1.00 87.88 192 LEU A N 1
ATOM 1495 C CA . LEU A 1 192 ? -0.600 5.424 6.488 1.00 87.88 192 LEU A CA 1
ATOM 1496 C C . LEU A 1 192 ? -0.535 5.963 7.913 1.00 87.88 192 LEU A C 1
ATOM 1498 O O . LEU A 1 192 ? -0.558 7.175 8.151 1.00 87.88 192 LEU A O 1
ATOM 1502 N N . THR A 1 193 ? -0.376 5.049 8.860 1.00 80.69 193 THR A N 1
ATOM 1503 C CA . THR A 1 193 ? -0.375 5.337 10.296 1.00 80.69 193 THR A CA 1
ATOM 1504 C C . THR A 1 193 ? 0.770 4.576 10.962 1.00 80.69 193 THR A C 1
ATOM 1506 O O . THR A 1 193 ? 1.495 3.828 10.306 1.00 80.69 193 THR A O 1
ATOM 1509 N N . SER A 1 194 ? 0.980 4.750 12.269 1.00 79.75 194 SER A N 1
ATOM 1510 C CA . SER A 1 194 ? 1.989 3.948 12.981 1.00 79.75 194 SER A CA 1
ATOM 1511 C C . SER A 1 194 ? 1.698 2.444 12.901 1.00 79.75 194 SER A C 1
ATOM 1513 O O . SER A 1 194 ? 2.625 1.639 12.936 1.00 79.75 194 SER A O 1
ATOM 1515 N N . LEU A 1 195 ? 0.428 2.065 12.718 1.00 83.88 195 LEU A N 1
ATOM 1516 C CA . LEU A 1 195 ? -0.006 0.682 12.514 1.00 83.88 195 LEU A CA 1
ATOM 1517 C C . LEU A 1 195 ? 0.321 0.147 11.118 1.00 83.88 195 LEU A C 1
ATOM 1519 O O . LEU A 1 195 ? 0.072 -1.019 10.846 1.00 83.88 195 LEU A O 1
ATOM 1523 N N . SER A 1 196 ? 0.890 0.953 10.224 1.00 85.38 196 SER A N 1
ATOM 1524 C CA . SER A 1 196 ? 1.324 0.469 8.913 1.00 85.38 196 SER A CA 1
ATOM 1525 C C . SER A 1 196 ? 2.664 -0.266 8.956 1.00 85.38 196 SER A C 1
ATOM 1527 O O . SER A 1 196 ? 2.929 -1.107 8.097 1.00 85.38 196 SER A O 1
ATOM 1529 N N . LEU A 1 197 ? 3.492 0.002 9.970 1.00 86.25 197 LEU A N 1
ATOM 1530 C CA . LEU A 1 197 ? 4.892 -0.428 10.008 1.00 86.25 197 LEU A CA 1
ATOM 1531 C C . LEU A 1 197 ? 5.087 -1.938 10.185 1.00 86.25 197 LEU A C 1
ATOM 1533 O O . LEU A 1 197 ? 6.058 -2.477 9.668 1.00 86.25 197 LEU A O 1
ATOM 1537 N N . TRP A 1 198 ? 4.184 -2.647 10.873 1.00 90.31 198 TRP A N 1
ATOM 1538 C CA . TRP A 1 198 ? 4.333 -4.103 11.050 1.00 90.31 198 TRP A CA 1
ATOM 1539 C C . TRP A 1 198 ? 4.329 -4.840 9.698 1.00 90.31 198 TRP A C 1
ATOM 1541 O O . TRP A 1 198 ? 5.035 -5.836 9.523 1.00 90.31 198 TRP A O 1
ATOM 1551 N N . SER A 1 199 ? 3.569 -4.318 8.725 1.00 93.06 199 SER A N 1
ATOM 1552 C CA . SER A 1 199 ? 3.416 -4.929 7.403 1.00 93.06 199 SER A CA 1
ATOM 1553 C C . SER A 1 199 ? 4.704 -4.895 6.577 1.00 93.06 199 SER A C 1
ATOM 1555 O O . SER A 1 199 ? 4.844 -5.708 5.672 1.00 93.06 199 SER A O 1
ATOM 1557 N N . GLU A 1 200 ? 5.661 -4.024 6.921 1.00 89.44 200 GLU A N 1
ATOM 1558 C CA . GLU A 1 200 ? 6.976 -3.929 6.267 1.00 89.44 200 GLU A CA 1
ATOM 1559 C C . GLU A 1 200 ? 7.843 -5.175 6.482 1.00 89.44 200 GLU A C 1
ATOM 1561 O O . GLU A 1 200 ? 8.775 -5.425 5.719 1.00 89.44 200 GLU A O 1
ATOM 1566 N N . HIS A 1 201 ? 7.551 -5.960 7.521 1.00 85.94 201 HIS A N 1
ATOM 1567 C CA . HIS A 1 201 ? 8.356 -7.124 7.889 1.00 85.94 201 HIS A CA 1
ATOM 1568 C C . HIS A 1 201 ? 7.585 -8.439 7.889 1.00 85.94 201 HIS A C 1
ATOM 1570 O O . HIS A 1 201 ? 8.215 -9.491 7.865 1.00 85.94 201 HIS A O 1
ATOM 1576 N N . GLN A 1 202 ? 6.252 -8.400 7.941 1.00 91.25 202 GLN A N 1
ATOM 1577 C CA . GLN A 1 202 ? 5.451 -9.611 8.139 1.00 91.25 202 GLN A CA 1
ATOM 1578 C C . GLN A 1 202 ? 4.413 -9.870 7.048 1.00 91.25 202 GLN A C 1
ATOM 1580 O O . GLN A 1 202 ? 3.784 -10.915 7.085 1.00 91.25 202 GLN A O 1
ATOM 1585 N N . SER A 1 203 ? 4.207 -8.972 6.084 1.00 93.75 203 SER A N 1
ATOM 1586 C CA . SER A 1 203 ? 3.225 -9.157 5.005 1.00 93.75 203 SER A CA 1
ATOM 1587 C C . SER A 1 203 ? 3.925 -9.232 3.656 1.00 93.75 203 SER A C 1
ATOM 1589 O O . SER A 1 203 ? 4.892 -8.505 3.433 1.00 93.75 203 SER A O 1
ATOM 1591 N N . HIS A 1 204 ? 3.413 -10.042 2.722 1.00 94.06 204 HIS A N 1
ATOM 1592 C CA . HIS A 1 204 ? 3.978 -10.077 1.369 1.00 94.06 204 HIS A CA 1
ATOM 1593 C C . HIS A 1 204 ? 3.947 -8.696 0.718 1.00 94.06 204 HIS A C 1
ATOM 1595 O O . HIS A 1 204 ? 4.928 -8.264 0.124 1.00 94.06 204 HIS A O 1
ATOM 1601 N N . THR A 1 205 ? 2.822 -7.987 0.812 1.00 94.94 205 THR A N 1
ATOM 1602 C CA . THR A 1 205 ? 2.692 -6.612 0.317 1.00 94.94 205 THR A CA 1
ATOM 1603 C C . THR A 1 205 ? 2.447 -5.674 1.475 1.00 94.94 205 THR A C 1
ATOM 1605 O O . THR A 1 205 ? 1.532 -5.890 2.271 1.00 94.94 205 THR A O 1
ATOM 1608 N N . THR A 1 206 ? 3.267 -4.633 1.568 1.00 94.31 206 THR A N 1
ATOM 1609 C CA . THR A 1 206 ? 3.172 -3.661 2.654 1.00 94.31 206 THR A CA 1
ATOM 1610 C C . THR A 1 206 ? 2.005 -2.707 2.423 1.00 94.31 206 THR A C 1
ATOM 1612 O O . THR A 1 206 ? 1.541 -2.515 1.292 1.00 94.31 206 THR A O 1
ATOM 1615 N N . MET A 1 207 ? 1.510 -2.084 3.494 1.00 94.88 207 MET A N 1
ATOM 1616 C CA . MET A 1 207 ? 0.431 -1.097 3.385 1.00 94.88 207 MET A CA 1
ATOM 1617 C C . MET A 1 207 ? 0.834 0.104 2.527 1.00 94.88 207 MET A C 1
ATOM 1619 O O . MET A 1 207 ? 0.009 0.635 1.781 1.00 94.88 207 MET A O 1
ATOM 1623 N N . ALA A 1 208 ? 2.104 0.507 2.581 1.00 93.69 208 ALA A N 1
ATOM 1624 C CA . ALA A 1 208 ? 2.618 1.595 1.764 1.00 93.69 208 ALA A CA 1
ATOM 1625 C C . ALA A 1 208 ? 2.702 1.218 0.283 1.00 93.69 208 ALA A C 1
ATOM 1627 O O . ALA A 1 208 ? 2.258 1.994 -0.565 1.00 93.69 208 ALA A O 1
ATOM 1628 N N . GLU A 1 209 ? 3.188 0.018 -0.039 1.00 94.50 209 GLU A N 1
ATOM 1629 C CA . GLU A 1 209 ? 3.191 -0.483 -1.413 1.00 94.50 209 GLU A CA 1
ATOM 1630 C C . GLU A 1 209 ? 1.765 -0.580 -1.979 1.00 94.50 209 GLU A C 1
ATOM 1632 O O . GLU A 1 209 ? 1.510 -0.113 -3.090 1.00 94.50 209 GLU A O 1
ATOM 1637 N N . GLN A 1 210 ? 0.817 -1.121 -1.206 1.00 95.38 210 GLN A N 1
ATOM 1638 C CA . GLN A 1 210 ? -0.589 -1.203 -1.614 1.00 95.38 210 GLN A CA 1
ATOM 1639 C C . GLN A 1 210 ? -1.221 0.171 -1.812 1.00 95.38 210 GLN A C 1
ATOM 1641 O O . GLN A 1 210 ? -1.986 0.350 -2.757 1.00 95.38 210 GLN A O 1
ATOM 1646 N N . LEU A 1 211 ? -0.902 1.154 -0.963 1.00 94.75 211 LEU A N 1
ATOM 1647 C CA . LEU A 1 211 ? -1.392 2.517 -1.148 1.00 94.75 211 LEU A CA 1
ATOM 1648 C C . LEU A 1 211 ? -0.877 3.104 -2.466 1.00 94.75 211 LEU A C 1
ATOM 1650 O O . LEU A 1 211 ? -1.666 3.666 -3.222 1.00 94.75 211 LEU A O 1
ATOM 1654 N N . VAL A 1 212 ? 0.409 2.929 -2.788 1.00 94.56 212 VAL A N 1
ATOM 1655 C CA . VAL A 1 212 ? 0.950 3.353 -4.088 1.00 94.56 212 VAL A CA 1
ATOM 1656 C C . VAL A 1 212 ? 0.217 2.648 -5.229 1.00 94.56 212 VAL A C 1
ATOM 1658 O O . VAL A 1 212 ? -0.297 3.334 -6.112 1.00 94.56 212 VAL A O 1
ATOM 1661 N N . ARG A 1 213 ? 0.103 1.311 -5.188 1.00 94.44 213 ARG A N 1
ATOM 1662 C CA . ARG A 1 213 ? -0.604 0.515 -6.208 1.00 94.44 213 ARG A CA 1
ATOM 1663 C C . ARG A 1 213 ? -2.043 0.999 -6.401 1.00 94.44 213 ARG A C 1
ATOM 1665 O O . ARG A 1 213 ? -2.449 1.233 -7.533 1.00 94.44 213 ARG A O 1
ATOM 1672 N N . ALA A 1 214 ? -2.778 1.243 -5.317 1.00 94.56 214 ALA A N 1
ATOM 1673 C CA . ALA A 1 214 ? -4.146 1.750 -5.366 1.00 94.56 214 ALA A CA 1
ATOM 1674 C C . ALA A 1 214 ? -4.238 3.142 -6.007 1.00 94.56 214 ALA A C 1
ATOM 1676 O O . ALA A 1 214 ? -5.125 3.378 -6.823 1.00 94.56 214 ALA A O 1
ATOM 1677 N N . LEU A 1 215 ? -3.329 4.066 -5.677 1.00 92.69 215 LEU A N 1
ATOM 1678 C CA . LEU A 1 215 ? -3.355 5.432 -6.215 1.00 92.69 215 LEU A CA 1
ATOM 1679 C C . LEU A 1 215 ? -3.130 5.480 -7.731 1.00 92.69 215 LEU A C 1
ATOM 1681 O O . LEU A 1 215 ? -3.726 6.323 -8.407 1.00 92.69 215 LEU A O 1
ATOM 1685 N N . VAL A 1 216 ? -2.297 4.578 -8.255 1.00 90.81 216 VAL A N 1
ATOM 1686 C CA . VAL A 1 216 ? -2.010 4.454 -9.695 1.00 90.81 216 VAL A CA 1
ATOM 1687 C C . VAL A 1 216 ? -2.812 3.352 -10.393 1.00 90.81 216 VAL A C 1
ATOM 1689 O O . VAL A 1 216 ? -2.550 3.058 -11.554 1.00 90.81 216 VAL A O 1
ATOM 1692 N N . ASP A 1 217 ? -3.795 2.771 -9.702 1.00 91.88 217 ASP A N 1
ATOM 1693 C CA . ASP A 1 217 ? -4.700 1.737 -10.217 1.00 91.88 217 ASP A CA 1
ATOM 1694 C C . ASP A 1 217 ? -4.008 0.452 -10.722 1.00 91.88 217 ASP A C 1
ATOM 1696 O O . ASP A 1 217 ? -4.495 -0.227 -11.624 1.00 91.88 217 ASP A O 1
ATOM 1700 N N . LEU A 1 218 ? -2.869 0.094 -10.124 1.00 92.62 218 LEU A N 1
ATOM 1701 C CA . LEU A 1 218 ? -2.215 -1.198 -10.345 1.00 92.62 218 LEU A CA 1
ATOM 1702 C C . LEU A 1 218 ? -2.928 -2.315 -9.557 1.00 92.62 218 LEU A C 1
ATOM 1704 O O . LEU A 1 218 ? -3.513 -2.033 -8.505 1.00 92.62 218 LEU A O 1
ATOM 1708 N N . PRO A 1 219 ? -2.832 -3.588 -9.995 1.00 95.69 219 PRO A N 1
ATOM 1709 C CA . PRO A 1 219 ? -3.321 -4.717 -9.218 1.00 95.69 219 PRO A CA 1
ATOM 1710 C C . PRO A 1 219 ? -2.711 -4.739 -7.814 1.00 95.69 219 PRO A C 1
ATOM 1712 O O . PRO A 1 219 ? -1.486 -4.699 -7.629 1.00 95.69 219 PRO A O 1
ATOM 1715 N N . LEU A 1 220 ? -3.587 -4.806 -6.816 1.00 96.38 220 LEU A N 1
ATOM 1716 C CA . LEU A 1 220 ? -3.217 -4.940 -5.416 1.00 96.38 220 LEU A CA 1
ATOM 1717 C C . LEU A 1 220 ? -2.536 -6.295 -5.191 1.00 96.38 220 LEU A C 1
ATOM 1719 O O . LEU A 1 220 ? -2.919 -7.304 -5.783 1.00 96.38 220 LEU A O 1
ATOM 1723 N N . GLY A 1 221 ? -1.507 -6.296 -4.347 1.00 95.50 221 GLY A N 1
ATOM 1724 C CA . GLY A 1 221 ? -0.753 -7.496 -3.990 1.00 95.50 221 GLY A CA 1
ATOM 1725 C C . GLY A 1 221 ? -1.415 -8.321 -2.883 1.00 95.50 221 GLY A C 1
ATOM 1726 O O . GLY A 1 221 ? -2.478 -7.962 -2.372 1.00 95.50 221 GLY A O 1
ATOM 1727 N N . SER A 1 222 ? -0.768 -9.419 -2.493 1.00 95.38 222 SER A N 1
ATOM 1728 C CA . SER A 1 222 ? -1.221 -10.269 -1.389 1.00 95.38 222 SER A CA 1
ATOM 1729 C C . SER A 1 222 ? -0.946 -9.582 -0.053 1.00 95.38 222 SER A C 1
ATOM 1731 O O . SER A 1 222 ? 0.145 -9.047 0.160 1.00 95.38 222 SER A O 1
ATOM 1733 N N . THR A 1 223 ? -1.939 -9.592 0.830 1.00 95.62 223 THR A N 1
ATOM 1734 C CA . THR A 1 223 ? -1.877 -9.082 2.211 1.00 95.62 223 THR A CA 1
ATOM 1735 C C . THR A 1 223 ? -1.669 -10.196 3.235 1.00 95.62 223 THR A C 1
ATOM 1737 O O . THR A 1 223 ? -1.754 -9.949 4.439 1.00 95.62 223 THR A O 1
ATOM 1740 N N . GLU A 1 224 ? -1.431 -11.424 2.766 1.00 93.69 224 GLU A N 1
ATOM 1741 C CA . GLU A 1 224 ? -1.124 -12.558 3.630 1.00 93.69 224 GLU A CA 1
ATOM 1742 C C . GLU A 1 224 ? 0.192 -12.331 4.376 1.00 93.69 224 GLU A C 1
ATOM 1744 O O . GLU A 1 224 ? 1.121 -11.672 3.887 1.00 93.69 224 GLU A O 1
ATOM 1749 N N . VAL A 1 225 ? 0.238 -12.897 5.579 1.00 93.44 225 VAL A N 1
ATOM 1750 C CA . VAL A 1 225 ? 1.432 -12.910 6.414 1.00 93.44 225 VAL A CA 1
ATOM 1751 C C . VAL A 1 225 ? 2.425 -13.901 5.828 1.00 93.44 225 VAL A C 1
ATOM 1753 O O . VAL A 1 225 ? 2.041 -15.012 5.469 1.00 93.44 225 VAL A O 1
ATOM 1756 N N . ILE A 1 226 ? 3.688 -13.492 5.757 1.00 91.88 226 ILE A N 1
ATOM 1757 C CA . ILE A 1 226 ? 4.781 -14.346 5.295 1.00 91.88 226 ILE A CA 1
ATOM 1758 C C . ILE A 1 226 ? 4.953 -15.476 6.309 1.00 91.88 226 ILE A C 1
ATOM 1760 O O . ILE A 1 226 ? 5.161 -15.217 7.497 1.00 91.88 226 ILE A O 1
ATOM 1764 N N . ALA A 1 227 ? 4.860 -16.722 5.855 1.00 89.88 227 ALA A N 1
ATOM 1765 C CA . ALA A 1 227 ? 5.029 -17.875 6.730 1.00 89.88 227 ALA A CA 1
ATOM 1766 C C . ALA A 1 227 ? 6.506 -18.286 6.824 1.00 89.88 227 ALA A C 1
ATOM 1768 O O . ALA A 1 227 ? 7.225 -18.277 5.828 1.00 89.88 227 ALA A O 1
ATOM 1769 N N . ASP A 1 228 ? 6.941 -18.749 8.002 1.00 86.06 228 ASP A N 1
ATOM 1770 C CA . ASP A 1 228 ? 8.323 -19.213 8.236 1.00 86.06 228 ASP A CA 1
ATOM 1771 C C . ASP A 1 228 ? 8.762 -20.346 7.289 1.00 86.06 228 ASP A C 1
ATOM 1773 O O . ASP A 1 228 ? 9.953 -20.571 7.085 1.00 86.06 228 ASP A O 1
ATOM 1777 N N . SER A 1 229 ? 7.803 -21.094 6.735 1.00 88.12 229 SER A N 1
ATOM 1778 C CA . SER A 1 229 ? 8.047 -22.200 5.808 1.00 88.12 229 SER A CA 1
ATOM 1779 C C . SER A 1 229 ? 8.203 -21.780 4.346 1.00 88.12 229 SER A C 1
ATOM 1781 O O . SER A 1 229 ? 8.586 -22.618 3.533 1.00 88.12 229 SER A O 1
ATOM 1783 N N . GLU A 1 230 ? 7.860 -20.543 3.982 1.00 90.25 230 GLU A N 1
ATOM 1784 C CA . GLU A 1 230 ? 7.927 -20.093 2.590 1.00 90.25 230 GLU A CA 1
ATOM 1785 C C . GLU A 1 230 ? 9.374 -19.859 2.136 1.00 90.25 230 GLU A C 1
ATOM 1787 O O . GLU A 1 230 ? 10.227 -19.354 2.867 1.00 90.25 230 GLU A O 1
ATOM 1792 N N . CYS A 1 231 ? 9.648 -20.201 0.880 1.00 90.19 231 CYS A N 1
ATOM 1793 C CA . CYS A 1 231 ? 10.912 -19.920 0.218 1.00 90.19 231 CYS A CA 1
ATOM 1794 C C . CYS A 1 231 ? 10.884 -18.510 -0.379 1.00 90.19 231 CYS A C 1
ATOM 1796 O O . CYS A 1 231 ? 9.940 -18.157 -1.085 1.00 90.19 231 CYS A O 1
ATOM 1798 N N . TYR A 1 232 ? 11.937 -17.727 -0.137 1.00 91.94 232 TYR A N 1
ATOM 1799 C CA . TYR A 1 232 ? 12.156 -16.430 -0.773 1.00 91.94 232 TYR A CA 1
ATOM 1800 C C . TYR A 1 232 ? 13.219 -16.557 -1.862 1.00 91.94 232 TYR A C 1
ATOM 1802 O O . TYR A 1 232 ? 14.362 -16.918 -1.572 1.00 91.94 232 TYR A O 1
ATOM 1810 N N . LEU A 1 233 ? 12.854 -16.219 -3.098 1.00 93.88 233 LEU A N 1
ATOM 1811 C CA . LEU A 1 233 ? 13.795 -16.086 -4.208 1.00 93.88 233 LEU A CA 1
ATOM 1812 C C . LEU A 1 233 ? 13.790 -14.653 -4.726 1.00 93.88 233 LEU A C 1
ATOM 1814 O O . LEU A 1 233 ? 12.735 -14.032 -4.853 1.00 93.88 233 LEU A O 1
ATOM 1818 N N . GLU A 1 234 ? 14.974 -14.151 -5.068 1.00 93.69 234 GLU A N 1
ATOM 1819 C CA . GLU A 1 234 ? 15.136 -12.883 -5.769 1.00 93.69 234 GLU A CA 1
ATOM 1820 C C . GLU A 1 234 ? 16.195 -12.978 -6.866 1.00 93.69 234 GLU A C 1
ATOM 1822 O O . GLU A 1 234 ? 17.170 -13.721 -6.753 1.00 93.69 234 GLU A O 1
ATOM 1827 N N . GLU A 1 235 ? 16.006 -12.193 -7.920 1.00 91.12 235 GLU A N 1
ATOM 1828 C CA . GLU A 1 235 ? 16.961 -12.045 -9.009 1.00 91.12 235 GLU A CA 1
ATOM 1829 C C . GLU A 1 235 ? 16.989 -10.594 -9.495 1.00 91.12 235 GLU A C 1
ATOM 1831 O O . GLU A 1 235 ? 15.995 -9.865 -9.422 1.00 91.12 235 GLU A O 1
ATOM 1836 N N . ILE A 1 236 ? 18.151 -10.169 -9.984 1.00 89.69 236 ILE A N 1
ATOM 1837 C CA . ILE A 1 236 ? 18.346 -8.861 -10.601 1.00 89.69 236 ILE A CA 1
ATOM 1838 C C . ILE A 1 236 ? 18.488 -9.059 -12.106 1.00 89.69 236 ILE A C 1
ATOM 1840 O O . ILE A 1 236 ? 19.368 -9.783 -12.561 1.00 89.69 236 ILE A O 1
ATOM 1844 N N . VAL A 1 237 ? 17.645 -8.368 -12.863 1.00 83.69 237 VAL A N 1
ATOM 1845 C CA . VAL A 1 237 ? 17.626 -8.372 -14.323 1.00 83.69 237 VAL A CA 1
ATOM 1846 C C . VAL A 1 237 ? 18.194 -7.059 -14.837 1.00 83.69 237 VAL A C 1
ATOM 1848 O O . VAL A 1 237 ? 17.691 -5.985 -14.498 1.00 83.69 237 VAL A O 1
ATOM 1851 N N . ASP A 1 238 ? 19.214 -7.139 -15.688 1.00 84.19 238 ASP A N 1
ATOM 1852 C CA . ASP A 1 238 ? 19.661 -6.011 -16.504 1.00 84.19 238 ASP A CA 1
ATOM 1853 C C . ASP A 1 238 ? 18.775 -5.907 -17.752 1.00 84.19 238 ASP A C 1
ATOM 1855 O O . ASP A 1 238 ? 18.868 -6.712 -18.686 1.00 84.19 238 ASP A O 1
ATOM 1859 N N . LEU A 1 239 ? 17.894 -4.900 -17.759 1.00 75.44 239 LEU A N 1
ATOM 1860 C CA . LEU A 1 239 ? 16.974 -4.661 -18.870 1.00 75.44 239 LEU A CA 1
ATOM 1861 C C . LEU A 1 239 ? 17.715 -4.280 -20.160 1.00 75.44 239 LEU A C 1
ATOM 1863 O O . LEU A 1 239 ? 17.245 -4.594 -21.251 1.00 75.44 239 LEU A O 1
ATOM 1867 N N . ALA A 1 240 ? 18.868 -3.612 -20.068 1.00 72.81 240 ALA A N 1
ATOM 1868 C CA . ALA A 1 240 ? 19.645 -3.192 -21.230 1.00 72.81 240 ALA A CA 1
ATOM 1869 C C . ALA A 1 240 ? 20.426 -4.357 -21.853 1.00 72.81 240 ALA A C 1
ATOM 1871 O O . ALA A 1 240 ? 20.646 -4.384 -23.067 1.00 72.81 240 ALA A O 1
ATOM 1872 N N . GLU A 1 241 ? 20.874 -5.315 -21.045 1.00 74.88 241 GLU A N 1
ATOM 1873 C CA . GLU A 1 241 ? 21.414 -6.587 -21.522 1.00 74.88 241 GLU A CA 1
ATOM 1874 C C . GLU A 1 241 ? 20.329 -7.438 -22.190 1.00 74.88 241 GLU A C 1
ATOM 1876 O O . GLU A 1 241 ? 20.504 -7.859 -23.336 1.00 74.88 241 GLU A O 1
ATOM 1881 N N . HIS A 1 242 ? 19.175 -7.602 -21.543 1.00 68.94 242 HIS A N 1
ATOM 1882 C CA . HIS A 1 242 ? 18.076 -8.393 -22.099 1.00 68.94 242 HIS A CA 1
ATOM 1883 C C . HIS A 1 242 ? 17.482 -7.787 -23.381 1.00 68.94 242 HIS A C 1
ATOM 1885 O O . HIS A 1 242 ? 17.214 -8.512 -24.345 1.00 68.94 242 HIS A O 1
ATOM 1891 N N . ALA A 1 243 ? 17.346 -6.459 -23.453 1.00 66.75 243 ALA A N 1
ATOM 1892 C CA . ALA A 1 243 ? 16.903 -5.779 -24.669 1.00 66.75 243 ALA A CA 1
ATOM 1893 C C . ALA A 1 243 ? 17.884 -5.984 -25.838 1.00 66.75 243 ALA A C 1
ATOM 1895 O O . ALA A 1 243 ? 17.454 -6.173 -26.977 1.00 66.75 243 ALA A O 1
ATOM 1896 N N . ARG A 1 244 ? 19.202 -5.999 -25.571 1.00 70.12 244 ARG A N 1
ATOM 1897 C CA . ARG A 1 244 ? 20.226 -6.310 -26.586 1.00 70.12 244 ARG A CA 1
ATOM 1898 C C . ARG A 1 244 ? 20.096 -7.744 -27.094 1.00 70.12 244 ARG A C 1
ATOM 1900 O O . ARG A 1 244 ? 20.020 -7.935 -28.304 1.00 70.12 244 ARG A O 1
ATOM 1907 N N . ALA A 1 245 ? 19.996 -8.721 -26.193 1.00 70.06 245 ALA A N 1
ATOM 1908 C CA . ALA A 1 245 ? 19.821 -10.126 -26.566 1.00 70.06 245 ALA A CA 1
ATOM 1909 C C . ALA A 1 245 ? 18.546 -10.349 -27.406 1.00 70.06 245 ALA A C 1
ATOM 1911 O O . ALA A 1 245 ? 18.549 -11.091 -28.391 1.00 70.06 245 ALA A O 1
ATOM 1912 N N . THR A 1 246 ? 17.460 -9.653 -27.063 1.00 65.56 246 THR A N 1
ATOM 1913 C CA . THR A 1 246 ? 16.187 -9.724 -27.796 1.00 65.56 246 THR A CA 1
ATOM 1914 C C . THR A 1 246 ? 16.281 -9.082 -29.182 1.00 65.56 246 THR A C 1
ATOM 1916 O O . THR A 1 246 ? 15.832 -9.675 -30.162 1.00 65.56 246 THR A O 1
ATOM 1919 N N . SER A 1 247 ? 16.908 -7.906 -29.289 1.00 66.69 247 SER A N 1
ATOM 1920 C CA . SER A 1 247 ? 17.169 -7.214 -30.561 1.00 66.69 247 SER A CA 1
ATOM 1921 C C . SER A 1 247 ? 17.983 -8.067 -31.530 1.00 66.69 247 SER A C 1
ATOM 1923 O O . SER A 1 247 ? 17.604 -8.186 -32.695 1.00 66.69 247 SER A O 1
ATOM 1925 N N . GLU A 1 248 ? 19.054 -8.702 -31.045 1.00 74.00 248 GLU A N 1
ATOM 1926 C CA . GLU A 1 248 ? 19.894 -9.594 -31.849 1.00 74.00 248 GLU A CA 1
ATOM 1927 C C . GLU A 1 248 ? 19.103 -10.802 -32.364 1.00 74.00 248 GLU A C 1
ATOM 1929 O O . GLU A 1 248 ? 19.211 -11.156 -33.538 1.00 74.00 248 GLU A O 1
ATOM 1934 N N . ARG A 1 249 ? 18.250 -11.397 -31.520 1.00 68.50 249 ARG A N 1
ATOM 1935 C CA . ARG A 1 249 ? 17.395 -12.532 -31.899 1.00 68.50 249 ARG A CA 1
ATOM 1936 C C . ARG A 1 249 ? 16.319 -12.158 -32.922 1.00 68.50 249 ARG A C 1
ATOM 1938 O O . ARG A 1 249 ? 16.016 -12.961 -33.801 1.00 68.50 249 ARG A O 1
ATOM 1945 N N . LEU A 1 250 ? 15.716 -10.976 -32.788 1.00 68.94 250 LEU A N 1
ATOM 1946 C CA . LEU A 1 250 ? 14.612 -10.517 -33.640 1.00 68.94 250 LEU A CA 1
ATOM 1947 C C . LEU A 1 250 ? 15.077 -9.752 -34.891 1.00 68.94 250 LEU A C 1
ATOM 1949 O O . LEU A 1 250 ? 14.258 -9.466 -35.761 1.00 68.94 250 LEU A O 1
ATOM 1953 N N . GLY A 1 251 ? 16.368 -9.425 -35.003 1.00 70.44 251 GLY A N 1
ATOM 1954 C CA . GLY A 1 251 ? 16.919 -8.674 -36.134 1.00 70.44 251 GLY A CA 1
ATOM 1955 C C . GLY A 1 251 ? 16.461 -7.211 -36.199 1.00 70.44 251 GLY A C 1
ATOM 1956 O O . GLY A 1 251 ? 16.421 -6.636 -37.284 1.00 70.44 251 GLY A O 1
ATOM 1957 N N . ILE A 1 252 ? 16.089 -6.615 -35.061 1.00 66.31 252 ILE A N 1
ATOM 1958 C CA . ILE A 1 252 ? 15.606 -5.225 -34.963 1.00 66.31 252 ILE A CA 1
ATOM 1959 C C . ILE A 1 252 ? 16.799 -4.294 -34.717 1.00 66.31 252 ILE A C 1
ATOM 1961 O O . ILE A 1 252 ? 17.593 -4.547 -33.810 1.00 66.31 252 ILE A O 1
ATOM 1965 N N . GLU A 1 253 ? 16.940 -3.212 -35.493 1.00 60.16 253 GLU A N 1
ATOM 1966 C CA . GLU A 1 253 ? 18.069 -2.285 -35.347 1.00 60.16 253 GLU A CA 1
ATOM 1967 C C . GLU A 1 253 ? 18.013 -1.441 -34.060 1.00 60.16 253 GLU A C 1
ATOM 1969 O O . GLU A 1 253 ? 16.971 -1.007 -33.575 1.00 60.16 253 GLU A O 1
ATOM 1974 N N . ARG A 1 254 ? 19.205 -1.141 -33.531 1.00 52.53 254 ARG A N 1
ATOM 1975 C CA . ARG A 1 254 ? 19.455 -0.538 -32.210 1.00 52.53 254 ARG A CA 1
ATOM 1976 C C . ARG A 1 254 ? 18.786 0.826 -31.965 1.00 52.53 254 ARG A C 1
ATOM 1978 O O . ARG A 1 254 ? 18.682 1.238 -30.812 1.00 52.53 254 ARG A O 1
ATOM 1985 N N . ARG A 1 255 ? 18.383 1.548 -33.021 1.00 47.28 255 ARG A N 1
ATOM 1986 C CA . ARG A 1 255 ? 17.770 2.887 -32.919 1.00 47.28 255 ARG A CA 1
ATOM 1987 C C . ARG A 1 255 ? 16.325 2.860 -32.417 1.00 47.28 255 ARG A C 1
ATOM 1989 O O . ARG A 1 255 ? 15.919 3.846 -31.814 1.00 47.28 255 ARG A O 1
ATOM 1996 N N . ASP A 1 256 ? 15.632 1.730 -32.540 1.00 52.06 256 ASP A N 1
ATOM 1997 C CA . ASP A 1 256 ? 14.238 1.583 -32.094 1.00 52.06 256 ASP A CA 1
ATOM 1998 C C . ASP A 1 256 ? 14.130 1.069 -30.637 1.00 52.06 256 ASP A C 1
ATOM 2000 O O . ASP A 1 256 ? 13.058 1.065 -30.039 1.00 52.06 256 ASP A O 1
ATOM 2004 N N . LEU A 1 257 ? 15.252 0.671 -30.016 1.00 50.69 257 LEU A N 1
ATOM 2005 C CA . LEU A 1 257 ? 15.288 0.092 -28.660 1.00 50.69 257 LEU A CA 1
ATOM 2006 C C . LEU A 1 257 ? 15.188 1.125 -27.528 1.00 50.69 257 LEU A C 1
ATOM 2008 O O . LEU A 1 257 ? 14.788 0.784 -26.419 1.00 50.69 257 LEU A O 1
ATOM 2012 N N . ALA A 1 258 ? 15.559 2.383 -27.779 1.00 45.56 258 ALA A N 1
ATOM 2013 C CA . ALA A 1 258 ? 15.479 3.445 -26.771 1.00 45.56 258 ALA A CA 1
ATOM 2014 C C . ALA A 1 258 ? 14.029 3.903 -26.514 1.00 45.56 258 ALA A C 1
ATOM 2016 O O . ALA A 1 258 ? 13.716 4.362 -25.418 1.00 45.56 258 ALA A O 1
ATOM 2017 N N . GLU A 1 259 ? 13.135 3.729 -27.493 1.00 46.34 259 GLU A N 1
ATOM 2018 C CA . GLU A 1 259 ? 11.685 3.941 -27.345 1.00 46.34 259 GLU A CA 1
ATOM 2019 C C . GLU A 1 259 ? 10.977 2.742 -26.685 1.00 46.34 259 GLU A C 1
ATOM 2021 O O . GLU A 1 259 ? 9.841 2.854 -26.233 1.00 46.34 259 GLU A O 1
ATOM 2026 N N . LEU A 1 260 ? 11.689 1.620 -26.550 1.00 46.28 260 LEU A N 1
ATOM 2027 C CA . LEU A 1 260 ? 11.293 0.419 -25.814 1.00 46.28 260 LEU A CA 1
ATOM 2028 C C . LEU A 1 260 ? 11.644 0.489 -24.321 1.00 46.28 260 LEU A C 1
ATOM 2030 O O . LEU A 1 260 ? 11.520 -0.522 -23.639 1.00 46.28 260 LEU A O 1
ATOM 2034 N N . LEU A 1 261 ? 12.052 1.655 -23.793 1.00 50.38 261 LEU A N 1
ATOM 2035 C CA . LEU A 1 261 ? 12.055 1.932 -22.350 1.00 50.38 261 LEU A CA 1
ATOM 2036 C C . LEU A 1 261 ? 10.628 1.734 -21.828 1.00 50.38 261 LEU A C 1
ATOM 2038 O O . LEU A 1 261 ? 9.789 2.635 -21.878 1.00 50.38 261 LEU A O 1
ATOM 2042 N N . ILE A 1 262 ? 10.362 0.500 -21.410 1.00 53.75 262 ILE A N 1
ATOM 2043 C CA . ILE A 1 262 ? 9.034 -0.024 -21.141 1.00 53.75 262 ILE A CA 1
ATOM 2044 C C . ILE A 1 262 ? 8.375 0.888 -20.113 1.00 53.75 262 ILE A C 1
ATOM 2046 O O . ILE A 1 262 ? 8.925 1.116 -19.036 1.00 53.75 262 ILE A O 1
ATOM 2050 N N . ASP A 1 263 ? 7.200 1.429 -20.448 1.00 62.50 263 ASP A N 1
ATOM 2051 C CA . ASP A 1 263 ? 6.315 1.989 -19.433 1.00 62.50 263 ASP A CA 1
ATOM 2052 C C . ASP A 1 263 ? 6.093 0.886 -18.388 1.00 62.50 263 ASP A C 1
ATOM 2054 O O . ASP A 1 263 ? 5.427 -0.108 -18.708 1.00 62.50 263 ASP A O 1
ATOM 2058 N N . PRO A 1 264 ? 6.644 1.026 -17.166 1.00 65.19 264 PRO A N 1
ATOM 2059 C CA . PRO A 1 264 ? 6.668 -0.052 -16.181 1.00 65.19 264 PRO A CA 1
ATOM 2060 C C . PRO A 1 264 ? 5.258 -0.503 -15.800 1.00 65.19 264 PRO A C 1
ATOM 2062 O O . PRO A 1 264 ? 5.043 -1.633 -15.365 1.00 65.19 264 PRO A O 1
ATOM 2065 N N . THR A 1 265 ? 4.278 0.371 -16.036 1.00 71.19 265 THR A N 1
ATOM 2066 C CA . THR A 1 265 ? 2.863 0.117 -15.817 1.00 71.19 265 THR A CA 1
ATOM 2067 C C . THR A 1 265 ? 2.415 -1.165 -16.514 1.00 71.19 265 THR A C 1
ATOM 2069 O O . THR A 1 265 ? 1.764 -1.987 -15.882 1.00 71.19 265 THR A O 1
ATOM 2072 N N . ARG A 1 266 ? 2.777 -1.399 -17.784 1.00 76.19 266 ARG A N 1
ATOM 2073 C CA . ARG A 1 266 ? 2.265 -2.567 -18.526 1.00 76.19 266 ARG A CA 1
ATOM 2074 C C . ARG A 1 266 ? 2.807 -3.901 -17.981 1.00 76.19 266 ARG A C 1
ATOM 2076 O O . ARG A 1 266 ? 1.983 -4.780 -17.728 1.00 76.19 266 ARG A O 1
ATOM 2083 N N . PRO A 1 267 ? 4.123 -4.070 -17.748 1.00 80.50 267 PRO A N 1
ATOM 2084 C CA . PRO A 1 267 ? 4.640 -5.230 -17.029 1.00 80.50 267 PRO A CA 1
ATOM 2085 C C . PRO A 1 267 ? 4.017 -5.431 -15.656 1.00 80.50 267 PRO A C 1
ATOM 2087 O O . PRO A 1 267 ? 3.594 -6.540 -15.347 1.00 80.50 267 PRO A O 1
ATOM 2090 N N . PHE A 1 268 ? 3.870 -4.372 -14.858 1.00 86.38 268 PHE A N 1
ATOM 2091 C CA . PHE A 1 268 ? 3.252 -4.498 -13.539 1.00 86.38 268 PHE A CA 1
ATOM 2092 C C . PHE A 1 268 ? 1.795 -4.939 -13.594 1.00 86.38 268 PHE A C 1
ATOM 2094 O O . PHE A 1 268 ? 1.399 -5.774 -12.786 1.00 86.38 268 PHE A O 1
ATOM 2101 N N . LEU A 1 269 ? 1.007 -4.436 -14.551 1.00 86.94 269 LEU A N 1
ATOM 2102 C CA . LEU A 1 269 ? -0.375 -4.877 -14.736 1.00 86.94 269 LEU A CA 1
ATOM 2103 C C . LEU A 1 269 ? -0.448 -6.393 -14.956 1.00 86.94 269 LEU A C 1
ATOM 2105 O O . LEU A 1 269 ? -1.252 -7.057 -14.311 1.00 86.94 269 LEU A O 1
ATOM 2109 N N . HIS A 1 270 ? 0.401 -6.945 -15.827 1.00 88.69 270 HIS A N 1
ATOM 2110 C CA . HIS A 1 270 ? 0.433 -8.388 -16.089 1.00 88.69 270 HIS A CA 1
ATOM 2111 C C . HIS A 1 270 ? 0.932 -9.179 -14.881 1.00 88.69 270 HIS A C 1
ATOM 2113 O O . HIS A 1 270 ? 0.271 -10.104 -14.411 1.00 88.69 270 HIS A O 1
ATOM 2119 N N . LEU A 1 271 ? 2.094 -8.796 -14.360 1.00 91.19 271 LEU A N 1
ATOM 2120 C CA . LEU A 1 271 ? 2.794 -9.561 -13.340 1.00 91.19 271 LEU A CA 1
ATOM 2121 C C . LEU A 1 271 ? 2.053 -9.567 -12.003 1.00 91.19 271 LEU A C 1
ATOM 2123 O O . LEU A 1 271 ? 1.897 -10.626 -11.399 1.00 91.19 271 LEU A O 1
ATOM 2127 N N . PHE A 1 272 ? 1.532 -8.419 -11.564 1.00 93.06 272 PHE A N 1
ATOM 2128 C CA . PHE A 1 272 ? 0.786 -8.340 -10.308 1.00 93.06 272 PHE A CA 1
ATOM 2129 C C . PHE A 1 272 ? -0.608 -8.958 -10.408 1.00 93.06 272 PHE A C 1
ATOM 2131 O O . PHE A 1 272 ? -1.095 -9.486 -9.411 1.00 93.06 272 PHE A O 1
ATOM 2138 N N . ALA A 1 273 ? -1.248 -8.925 -11.583 1.00 90.12 273 ALA A N 1
ATOM 2139 C CA . ALA A 1 273 ? -2.516 -9.627 -11.786 1.00 90.12 273 ALA A CA 1
ATOM 2140 C C . ALA A 1 273 ? -2.327 -11.149 -11.795 1.00 90.12 273 ALA A C 1
ATOM 2142 O O . ALA A 1 273 ? -3.192 -11.878 -11.314 1.00 90.12 273 ALA A O 1
ATOM 2143 N N . ARG A 1 274 ? -1.200 -11.626 -12.334 1.00 91.81 274 ARG A N 1
ATOM 2144 C CA . ARG A 1 274 ? -0.863 -13.049 -12.362 1.00 91.81 274 ARG A CA 1
ATOM 2145 C C . ARG A 1 274 ? -0.512 -13.577 -10.975 1.00 91.81 274 ARG A C 1
ATOM 2147 O O . ARG A 1 274 ? -1.050 -14.603 -10.569 1.00 91.81 274 ARG A O 1
ATOM 2154 N N . ASN A 1 275 ? 0.408 -12.908 -10.284 1.00 93.38 275 ASN A N 1
ATOM 2155 C CA . ASN A 1 275 ? 0.916 -13.361 -8.998 1.00 93.38 275 ASN A CA 1
ATOM 2156 C C . ASN A 1 275 ? 0.966 -12.198 -7.993 1.00 93.38 275 ASN A C 1
ATOM 2158 O O . ASN A 1 275 ? 1.883 -11.372 -8.032 1.00 93.38 275 ASN A O 1
ATOM 2162 N N . PRO A 1 276 ? 0.013 -12.136 -7.046 1.00 92.12 276 PRO A N 1
ATOM 2163 C CA . PRO A 1 276 ? -0.069 -11.037 -6.093 1.00 92.12 276 PRO A CA 1
ATOM 2164 C C . PRO A 1 276 ? 1.054 -11.060 -5.039 1.00 92.12 276 PRO A C 1
ATOM 2166 O O . PRO A 1 276 ? 1.258 -10.046 -4.368 1.00 92.12 276 PRO A O 1
ATOM 2169 N N . LYS A 1 277 ? 1.799 -12.169 -4.885 1.00 93.50 277 LYS A N 1
ATOM 2170 C CA . LYS A 1 277 ? 2.978 -12.255 -3.998 1.00 93.50 277 LYS A CA 1
ATOM 2171 C C . LYS A 1 277 ? 4.253 -11.699 -4.649 1.00 93.50 277 LYS A C 1
ATOM 2173 O O . LYS A 1 277 ? 5.245 -11.490 -3.953 1.00 93.50 277 LYS A O 1
ATOM 2178 N N . LEU A 1 278 ? 4.238 -11.428 -5.957 1.00 91.94 278 LEU A N 1
ATOM 2179 C CA . LEU A 1 278 ? 5.402 -10.926 -6.683 1.00 91.94 278 LEU A CA 1
ATOM 2180 C C . LEU A 1 278 ? 5.771 -9.496 -6.254 1.00 91.94 278 LEU A C 1
ATOM 2182 O O . LEU A 1 278 ? 4.923 -8.600 -6.142 1.00 91.94 278 LEU A O 1
ATOM 2186 N N . LYS A 1 279 ? 7.073 -9.274 -6.083 1.00 89.75 279 LYS A N 1
ATOM 2187 C CA . LYS A 1 279 ? 7.703 -7.972 -5.880 1.00 89.75 279 LYS A CA 1
ATOM 2188 C C . LYS A 1 279 ? 8.572 -7.657 -7.077 1.00 89.75 279 LYS A C 1
ATOM 2190 O O . LYS A 1 279 ? 9.450 -8.432 -7.434 1.00 89.75 279 LYS A O 1
ATOM 2195 N N . VAL A 1 280 ? 8.349 -6.500 -7.679 1.00 85.81 280 VAL A N 1
ATOM 2196 C CA . VAL A 1 280 ? 9.184 -6.016 -8.774 1.00 85.81 280 VAL A CA 1
ATOM 2197 C C . VAL A 1 280 ? 9.590 -4.589 -8.449 1.00 85.81 280 VAL A C 1
ATOM 2199 O O . VAL A 1 280 ? 8.763 -3.783 -8.023 1.00 85.81 280 VAL A O 1
ATOM 2202 N N . SER A 1 281 ? 10.881 -4.293 -8.545 1.00 85.56 281 SER A N 1
ATOM 2203 C CA . SER A 1 281 ? 11.452 -3.028 -8.088 1.00 85.56 281 SER A CA 1
ATOM 2204 C C . SER A 1 281 ? 12.570 -2.564 -9.006 1.00 85.56 281 SER A C 1
ATOM 2206 O O . SER A 1 281 ? 13.564 -3.262 -9.173 1.00 85.56 281 SER A O 1
ATOM 2208 N N . TYR A 1 282 ? 12.450 -1.362 -9.558 1.00 80.88 282 TYR A N 1
ATOM 2209 C CA . TYR A 1 282 ? 13.551 -0.698 -10.247 1.00 80.88 282 TYR A CA 1
ATOM 2210 C C . TYR A 1 282 ? 14.679 -0.394 -9.263 1.00 80.88 282 TYR A C 1
ATOM 2212 O O . TYR A 1 282 ? 14.462 0.214 -8.208 1.00 80.88 282 TYR A O 1
ATOM 2220 N N . LEU A 1 283 ? 15.889 -0.820 -9.614 1.00 78.00 283 LEU A N 1
ATOM 2221 C CA . LEU A 1 283 ? 17.093 -0.502 -8.867 1.00 78.00 283 LEU A CA 1
ATOM 2222 C C . LEU A 1 283 ? 17.563 0.905 -9.227 1.00 78.00 283 LEU A C 1
ATOM 2224 O O . LEU A 1 283 ? 17.504 1.345 -10.373 1.00 78.00 283 LEU A O 1
ATOM 2228 N N . GLN A 1 284 ? 18.010 1.635 -8.209 1.00 68.50 284 GLN A N 1
ATOM 2229 C CA . GLN A 1 284 ? 18.480 3.011 -8.351 1.00 68.50 284 GLN A CA 1
ATOM 2230 C C . GLN A 1 284 ? 19.965 3.020 -8.703 1.00 68.50 284 GLN A C 1
ATOM 2232 O O . GLN A 1 284 ? 20.806 3.455 -7.918 1.00 68.50 284 GLN A O 1
ATOM 2237 N N . ASP A 1 285 ? 20.281 2.508 -9.883 1.00 68.38 285 ASP A N 1
ATOM 2238 C CA . ASP A 1 285 ? 21.620 2.522 -10.453 1.00 68.38 285 ASP A CA 1
ATOM 2239 C C . ASP A 1 285 ? 21.606 3.085 -11.877 1.00 68.38 285 ASP A C 1
ATOM 2241 O O . ASP A 1 285 ? 20.563 3.392 -12.453 1.00 68.38 285 ASP A O 1
ATOM 2245 N N . SER A 1 286 ? 22.797 3.278 -12.438 1.00 61.34 286 SER A N 1
ATOM 2246 C CA . SER A 1 286 ? 22.971 3.750 -13.812 1.00 61.34 286 SER A CA 1
ATOM 2247 C C . SER A 1 286 ? 22.651 2.689 -14.872 1.00 61.34 286 SER A C 1
ATOM 2249 O O . SER A 1 286 ? 22.757 2.987 -16.059 1.00 61.34 286 SER A O 1
ATOM 2251 N N . GLU A 1 287 ? 22.316 1.462 -14.470 1.00 65.06 287 GLU A N 1
ATOM 2252 C CA . GLU A 1 287 ? 22.261 0.278 -15.334 1.00 65.06 287 GLU A CA 1
ATOM 2253 C C . GLU A 1 287 ? 20.821 -0.151 -15.667 1.00 65.06 287 GLU A C 1
ATOM 2255 O O . GLU A 1 287 ? 20.626 -1.157 -16.337 1.00 65.06 287 GLU A O 1
ATOM 2260 N N . ASN A 1 288 ? 19.801 0.626 -15.268 1.00 72.81 288 ASN A N 1
ATOM 2261 C CA . ASN A 1 288 ? 18.382 0.331 -15.529 1.00 72.81 288 ASN A CA 1
ATOM 2262 C C . ASN A 1 288 ? 17.995 -1.105 -15.135 1.00 72.81 288 ASN A C 1
ATOM 2264 O O . ASN A 1 288 ? 17.297 -1.806 -15.873 1.00 72.81 288 ASN A O 1
ATOM 2268 N N . ARG A 1 289 ? 18.462 -1.554 -13.971 1.00 82.44 289 ARG A N 1
ATOM 2269 C CA . ARG A 1 289 ? 18.202 -2.912 -13.492 1.00 82.44 289 ARG A CA 1
ATOM 2270 C C . ARG A 1 289 ? 16.886 -2.994 -12.734 1.00 82.44 289 ARG A C 1
ATOM 2272 O O . ARG A 1 289 ? 16.442 -2.032 -12.105 1.00 82.44 289 ARG A O 1
ATOM 2279 N N . VAL A 1 290 ? 16.275 -4.169 -12.757 1.00 85.06 290 VAL A N 1
ATOM 2280 C CA . VAL A 1 290 ? 15.063 -4.472 -11.995 1.00 85.06 290 VAL A CA 1
ATOM 2281 C C . VAL A 1 290 ? 15.330 -5.668 -11.105 1.00 85.06 290 VAL A C 1
ATOM 2283 O O . VAL A 1 290 ? 15.848 -6.682 -11.554 1.00 85.06 290 VAL A O 1
ATOM 2286 N N . LYS A 1 291 ? 14.949 -5.558 -9.838 1.00 90.31 291 LYS A N 1
ATOM 2287 C CA . LYS A 1 291 ? 14.888 -6.681 -8.917 1.00 90.31 291 LYS A CA 1
ATOM 2288 C C . LYS A 1 291 ? 13.500 -7.301 -8.955 1.00 90.31 291 LYS A C 1
ATOM 2290 O O . LYS A 1 291 ? 12.507 -6.592 -8.792 1.00 90.31 291 LYS A O 1
ATOM 2295 N N . ILE A 1 292 ? 13.448 -8.611 -9.130 1.00 91.50 292 ILE A N 1
ATOM 2296 C CA . ILE A 1 292 ? 12.236 -9.422 -9.068 1.00 91.50 292 ILE A CA 1
ATOM 2297 C C . ILE A 1 292 ? 12.388 -10.349 -7.870 1.00 91.50 292 ILE A C 1
ATOM 2299 O O . ILE A 1 292 ? 13.423 -10.989 -7.723 1.00 91.50 292 ILE A O 1
ATOM 2303 N N . ALA A 1 293 ? 11.381 -10.409 -7.008 1.00 92.19 293 ALA A N 1
ATOM 2304 C CA . ALA A 1 293 ? 11.365 -11.303 -5.864 1.00 92.19 293 ALA A CA 1
ATOM 2305 C C . ALA A 1 293 ? 9.983 -11.923 -5.657 1.00 92.19 293 ALA A C 1
ATOM 2307 O O . ALA A 1 293 ? 8.959 -11.327 -6.004 1.00 92.19 293 ALA A O 1
ATOM 2308 N N . VAL A 1 294 ? 9.950 -13.124 -5.091 1.00 93.94 294 VAL A N 1
ATOM 2309 C CA . VAL A 1 294 ? 8.713 -13.864 -4.842 1.00 93.94 294 VAL A CA 1
ATOM 2310 C C . VAL A 1 294 ? 8.868 -14.781 -3.636 1.00 93.94 294 VAL A C 1
ATOM 2312 O O . VAL A 1 294 ? 9.938 -15.342 -3.398 1.00 93.94 294 VAL A O 1
ATOM 2315 N N . TYR A 1 295 ? 7.774 -14.934 -2.896 1.00 91.38 295 TYR A N 1
ATOM 2316 C CA . TYR A 1 295 ? 7.617 -15.980 -1.895 1.00 91.38 295 TYR A CA 1
ATOM 2317 C C . TYR A 1 295 ? 6.823 -17.138 -2.499 1.00 91.38 295 TYR A C 1
ATOM 2319 O O . TYR A 1 295 ? 5.810 -16.902 -3.164 1.00 91.38 295 TYR A O 1
ATOM 2327 N N . GLY A 1 296 ? 7.266 -18.371 -2.275 1.00 88.88 296 GLY A N 1
ATOM 2328 C CA . GLY A 1 296 ? 6.571 -19.569 -2.739 1.00 88.88 296 GLY A CA 1
ATOM 2329 C C . GLY A 1 296 ? 6.636 -20.709 -1.733 1.00 88.88 296 GLY A C 1
ATOM 2330 O O . GLY A 1 296 ? 7.550 -20.778 -0.913 1.00 88.88 296 GLY A O 1
ATOM 2331 N N . ASP A 1 297 ? 5.690 -21.641 -1.835 1.00 90.31 297 ASP A N 1
ATOM 2332 C CA . ASP A 1 297 ? 5.621 -22.815 -0.953 1.00 90.31 297 ASP A CA 1
ATOM 2333 C C . ASP A 1 297 ? 6.788 -23.793 -1.194 1.00 90.31 297 ASP A C 1
ATOM 2335 O O . ASP A 1 297 ? 7.092 -24.648 -0.364 1.00 90.31 297 ASP A O 1
ATOM 2339 N N . SER A 1 298 ? 7.449 -23.678 -2.350 1.00 92.69 298 SER A N 1
ATOM 2340 C CA . SER A 1 298 ? 8.647 -24.432 -2.718 1.00 92.69 298 SER A CA 1
ATOM 2341 C C . SER A 1 298 ? 9.568 -23.608 -3.619 1.00 92.69 298 SER A C 1
ATOM 2343 O O . SER A 1 298 ? 9.123 -22.68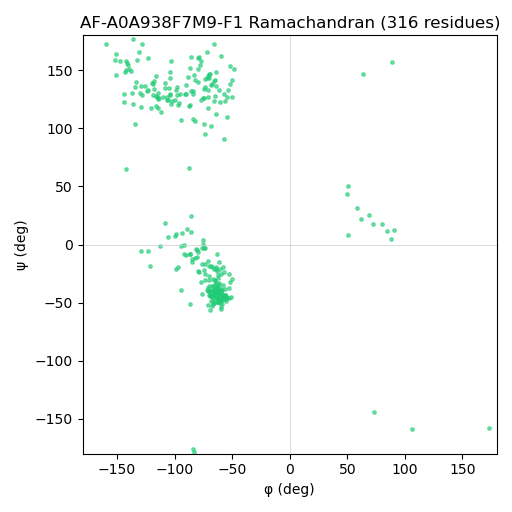7 -4.310 1.00 92.69 298 SER A O 1
ATOM 2345 N N . GLU A 1 299 ? 10.851 -23.975 -3.649 1.00 92.94 299 GLU A N 1
ATOM 2346 C CA . GLU A 1 299 ? 11.849 -23.342 -4.518 1.00 92.94 299 GLU A CA 1
ATOM 2347 C C . GLU A 1 299 ? 11.482 -23.468 -6.006 1.00 92.94 299 GLU A C 1
ATOM 2349 O O . GLU A 1 299 ? 11.591 -22.496 -6.749 1.00 92.94 299 GLU A O 1
ATOM 2354 N N . ASP A 1 300 ? 10.989 -24.633 -6.438 1.00 93.62 300 ASP A N 1
ATOM 2355 C CA . ASP A 1 300 ? 10.621 -24.882 -7.838 1.00 93.62 300 ASP A CA 1
ATOM 2356 C C . ASP A 1 300 ? 9.487 -23.961 -8.304 1.00 93.62 300 ASP A C 1
ATOM 2358 O O . ASP A 1 300 ? 9.566 -23.355 -9.374 1.00 93.62 300 ASP A O 1
ATOM 2362 N N . GLN A 1 301 ? 8.445 -23.804 -7.483 1.00 91.38 301 GLN A N 1
ATOM 2363 C CA . GLN A 1 301 ? 7.334 -22.901 -7.785 1.00 91.38 301 GLN A CA 1
ATOM 2364 C C . GLN A 1 301 ? 7.799 -21.442 -7.843 1.00 91.38 301 GLN A C 1
ATOM 2366 O O . GLN A 1 301 ? 7.450 -20.722 -8.780 1.00 91.38 301 GLN A O 1
ATOM 2371 N N . ALA A 1 302 ? 8.598 -21.011 -6.862 1.00 92.38 302 ALA A N 1
ATOM 2372 C CA . ALA A 1 302 ? 9.144 -19.659 -6.826 1.00 92.38 302 ALA A CA 1
ATOM 2373 C C . ALA A 1 302 ? 10.019 -19.377 -8.062 1.00 92.38 302 ALA A C 1
ATOM 2375 O O . ALA A 1 302 ? 9.922 -18.306 -8.658 1.00 92.38 302 ALA A O 1
ATOM 2376 N N . ARG A 1 303 ? 10.818 -20.357 -8.502 1.00 94.31 303 ARG A N 1
ATOM 2377 C CA . ARG A 1 303 ? 11.683 -20.247 -9.684 1.00 94.31 303 ARG A CA 1
ATOM 2378 C C . ARG A 1 303 ? 10.884 -20.100 -10.977 1.00 94.31 303 ARG A C 1
ATOM 2380 O O . ARG A 1 303 ? 11.226 -19.247 -11.788 1.00 94.31 303 ARG A O 1
ATOM 2387 N N . ILE A 1 304 ? 9.813 -20.876 -11.158 1.00 92.94 304 ILE A N 1
ATOM 2388 C CA . ILE A 1 304 ? 8.936 -20.772 -12.340 1.00 92.94 304 ILE A CA 1
ATOM 2389 C C . ILE A 1 304 ? 8.331 -19.368 -12.452 1.00 92.94 304 ILE A C 1
ATOM 2391 O O . ILE A 1 304 ? 8.340 -18.767 -13.525 1.00 92.94 304 ILE A O 1
ATOM 2395 N N . GLU A 1 305 ? 7.817 -18.835 -11.344 1.00 92.81 305 GLU A N 1
ATOM 2396 C CA . GLU A 1 305 ? 7.207 -17.502 -11.325 1.00 92.81 305 GLU A CA 1
ATOM 2397 C C . GLU A 1 305 ? 8.234 -16.391 -11.562 1.00 92.81 305 GLU A C 1
ATOM 2399 O O . GLU A 1 305 ? 7.938 -15.398 -12.231 1.00 92.81 305 GLU A O 1
ATOM 2404 N N . LEU A 1 306 ? 9.454 -16.573 -11.056 1.00 92.56 306 LEU A N 1
ATOM 2405 C CA . LEU A 1 306 ? 10.546 -15.636 -11.255 1.00 92.56 306 LEU A CA 1
ATOM 2406 C C . LEU A 1 306 ? 11.034 -15.626 -12.714 1.00 92.56 306 LEU A C 1
ATOM 2408 O O . LEU A 1 306 ? 11.190 -14.542 -13.270 1.00 92.56 306 LEU A O 1
ATOM 2412 N N . GLU A 1 307 ? 11.191 -16.784 -13.365 1.00 90.56 307 GLU A N 1
ATOM 2413 C CA . GLU A 1 307 ? 11.551 -16.853 -14.794 1.00 90.56 307 GLU A CA 1
ATOM 2414 C C . GLU A 1 307 ? 10.483 -16.204 -15.684 1.00 90.56 307 GLU A C 1
ATOM 2416 O O . GLU A 1 307 ? 10.805 -15.344 -16.502 1.00 90.56 307 GLU A O 1
ATOM 2421 N N . HIS A 1 308 ? 9.199 -16.498 -15.447 1.00 90.50 308 HIS A N 1
ATOM 2422 C CA . HIS A 1 308 ? 8.096 -15.832 -16.154 1.00 90.50 308 HIS A CA 1
ATOM 2423 C C . HIS A 1 308 ? 8.160 -14.304 -16.010 1.00 90.50 308 HIS A C 1
ATOM 2425 O O . HIS A 1 308 ? 7.978 -13.551 -16.969 1.00 90.50 308 HIS A O 1
ATOM 2431 N N . ALA A 1 309 ? 8.425 -13.817 -14.795 1.00 90.19 309 ALA A N 1
ATOM 2432 C CA . ALA A 1 309 ? 8.536 -12.388 -14.548 1.00 90.19 309 ALA A CA 1
ATOM 2433 C C . ALA A 1 309 ? 9.735 -11.757 -15.271 1.00 90.19 309 ALA A C 1
ATOM 2435 O O . ALA A 1 309 ? 9.603 -10.655 -15.811 1.00 90.19 309 ALA A O 1
ATOM 2436 N N . LYS A 1 310 ? 10.880 -12.447 -15.323 1.00 86.75 310 LYS A N 1
ATOM 2437 C CA . LYS A 1 310 ? 12.073 -12.002 -16.057 1.00 86.75 310 LYS A CA 1
ATOM 2438 C C . LYS A 1 310 ? 11.810 -11.892 -17.550 1.00 86.75 310 LYS A C 1
ATOM 2440 O O . LYS A 1 310 ? 12.098 -10.842 -18.130 1.00 86.75 310 LYS A O 1
ATOM 2445 N N . ASP A 1 311 ? 11.229 -12.932 -18.140 1.00 82.38 311 ASP A N 1
ATOM 2446 C CA . ASP A 1 311 ? 10.906 -12.984 -19.565 1.00 82.38 311 ASP A CA 1
ATOM 2447 C C . ASP A 1 311 ? 9.956 -11.841 -19.944 1.00 82.38 311 ASP A C 1
ATOM 2449 O O . ASP A 1 311 ? 10.208 -11.095 -20.899 1.00 82.38 311 ASP A O 1
ATOM 2453 N N . PHE A 1 312 ? 8.919 -11.603 -19.135 1.00 82.94 312 PHE A N 1
ATOM 2454 C CA . PHE A 1 312 ? 7.970 -10.521 -19.390 1.00 82.94 312 PHE A CA 1
ATOM 2455 C C . PHE A 1 312 ? 8.585 -9.124 -19.229 1.00 82.94 312 PHE A C 1
ATOM 2457 O O . PHE A 1 312 ? 8.375 -8.257 -20.080 1.00 82.94 312 PHE A O 1
ATOM 2464 N N . MET A 1 313 ? 9.366 -8.887 -18.164 1.00 78.94 313 MET A N 1
ATOM 2465 C CA . MET A 1 313 ? 10.052 -7.602 -17.938 1.00 78.94 313 MET A CA 1
ATOM 2466 C C . MET A 1 313 ? 11.056 -7.276 -19.046 1.00 78.94 313 MET A C 1
ATOM 2468 O O . MET A 1 313 ? 11.303 -6.109 -19.339 1.00 78.94 313 MET A O 1
ATOM 2472 N N . SER A 1 314 ? 11.615 -8.308 -19.664 1.00 71.31 314 SER A N 1
ATOM 2473 C CA . SER A 1 314 ? 12.601 -8.212 -20.735 1.00 71.31 314 SER A CA 1
ATOM 2474 C C . SER A 1 314 ? 11.983 -8.083 -22.129 1.00 71.31 314 SER A C 1
ATOM 2476 O O . SER A 1 314 ? 12.700 -7.838 -23.098 1.00 71.31 314 SER A O 1
ATOM 2478 N N . GLY A 1 315 ? 10.661 -8.245 -22.239 1.00 66.06 315 GLY A N 1
ATOM 2479 C CA . GLY A 1 315 ? 9.929 -8.191 -23.501 1.00 66.06 315 GLY A CA 1
ATOM 2480 C C . GLY A 1 315 ? 9.982 -9.478 -24.332 1.00 66.06 315 GLY A C 1
ATOM 2481 O O . GLY A 1 315 ? 9.682 -9.423 -25.522 1.00 66.06 315 GLY A O 1
ATOM 2482 N N . PHE A 1 316 ? 10.349 -10.625 -23.744 1.00 57.12 316 PHE A N 1
ATOM 2483 C CA . PHE A 1 316 ? 10.334 -11.922 -24.439 1.00 57.12 316 PHE A CA 1
ATOM 2484 C C . PHE A 1 316 ? 8.913 -12.433 -24.720 1.00 57.12 316 PHE A C 1
ATOM 2486 O O . PHE A 1 316 ? 8.717 -13.123 -25.719 1.00 57.12 316 PHE A O 1
ATOM 2493 N N . ASP A 1 317 ? 7.946 -12.030 -23.892 1.00 52.72 317 ASP A N 1
ATOM 2494 C CA . ASP A 1 317 ? 6.535 -12.446 -23.939 1.00 52.72 317 ASP A CA 1
ATOM 2495 C C . ASP A 1 317 ? 5.569 -11.336 -24.426 1.00 52.72 317 ASP A C 1
ATOM 2497 O O . ASP A 1 317 ? 4.362 -11.393 -24.163 1.00 52.72 317 ASP A O 1
ATOM 2501 N N . LEU A 1 318 ? 6.082 -10.292 -25.098 1.00 50.38 318 LEU A N 1
ATOM 2502 C CA . LEU A 1 318 ? 5.279 -9.169 -25.622 1.00 50.38 318 LEU A CA 1
ATOM 2503 C C . LEU A 1 318 ? 4.651 -9.419 -26.998 1.00 50.38 318 LEU A C 1
ATOM 2505 O O . LEU A 1 318 ? 5.308 -10.028 -27.870 1.00 50.38 318 LEU A O 1
#